Protein AF-A0A655FKL2-F1 (afdb_monomer_lite)

Organism: Mycobacterium tuberculosis (NCBI:txid1773)

pLDDT: mean 89.75, std 14.62, range [29.81, 98.75]

InterPro domains:
  IPR013228 PE-PPE, C-terminal [PF08237] (31-253)
  IPR029058 Alpha/Beta hydrolase fold [G3DSA:3.40.50.1820] (3-213)

Structure (mmCIF, N/CA/C/O backbone):
data_AF-A0A655FKL2-F1
#
_entry.id   AF-A0A655FKL2-F1
#
loop_
_atom_site.group_PDB
_atom_site.id
_atom_site.type_symbol
_atom_site.label_atom_id
_atom_site.label_alt_id
_atom_site.label_comp_id
_atom_site.label_asym_id
_atom_site.label_entity_id
_atom_site.label_seq_id
_atom_site.pdbx_PDB_ins_code
_atom_site.Cartn_x
_atom_site.Cartn_y
_atom_site.Cartn_z
_atom_site.occupancy
_atom_site.B_iso_or_equiv
_atom_site.auth_seq_id
_atom_site.auth_comp_id
_atom_site.auth_asym_id
_atom_site.auth_atom_id
_atom_site.pdbx_PDB_model_num
ATOM 1 N N . MET A 1 1 ? -2.786 9.658 7.400 1.00 63.97 1 MET A N 1
ATOM 2 C CA . MET A 1 1 ? -1.543 9.215 8.095 1.00 63.97 1 MET A CA 1
ATOM 3 C C . MET A 1 1 ? -0.485 8.788 7.079 1.00 63.97 1 MET A C 1
ATOM 5 O O . MET A 1 1 ? -0.880 8.172 6.099 1.00 63.97 1 MET A O 1
ATOM 9 N N . HIS A 1 2 ? 0.809 9.080 7.279 1.00 50.44 2 HIS A N 1
ATOM 10 C CA . HIS A 1 2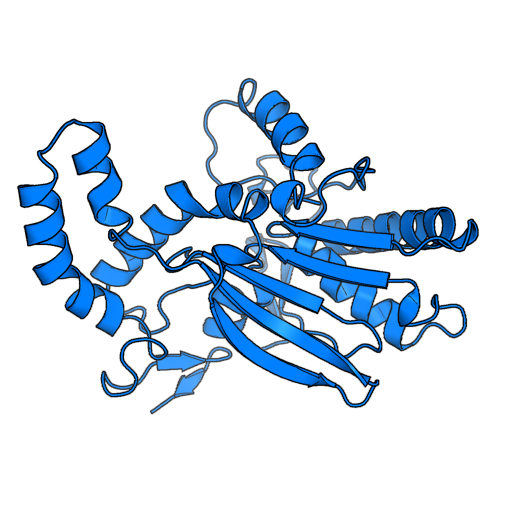 ? 1.916 8.679 6.381 1.00 50.44 2 HIS A CA 1
ATOM 11 C C . HIS A 1 2 ? 3.238 8.461 7.148 1.00 50.44 2 HIS A C 1
ATOM 13 O O . HIS A 1 2 ? 3.428 9.077 8.194 1.00 50.44 2 HIS A O 1
ATOM 19 N N . ALA A 1 3 ? 4.144 7.615 6.629 1.00 45.84 3 ALA A N 1
ATOM 20 C CA . ALA A 1 3 ? 5.479 7.344 7.189 1.00 45.84 3 ALA A CA 1
ATOM 21 C C . ALA A 1 3 ? 6.630 7.927 6.375 1.00 45.84 3 ALA A C 1
ATOM 23 O O . ALA A 1 3 ? 6.541 8.069 5.163 1.00 45.84 3 ALA A O 1
ATOM 24 N N . ALA A 1 4 ? 7.752 8.183 7.053 1.00 44.38 4 ALA A N 1
ATOM 25 C CA . ALA A 1 4 ? 8.940 8.728 6.418 1.00 44.38 4 ALA A CA 1
ATOM 26 C C . ALA A 1 4 ? 9.563 7.777 5.373 1.00 44.38 4 ALA A C 1
ATOM 28 O O . ALA A 1 4 ? 9.912 6.638 5.686 1.00 44.38 4 ALA A O 1
ATOM 29 N N . THR A 1 5 ? 9.751 8.255 4.138 1.00 43.62 5 THR A N 1
ATOM 30 C CA . THR A 1 5 ? 10.378 7.505 3.035 1.00 43.62 5 THR A CA 1
ATOM 31 C C . THR A 1 5 ? 11.870 7.237 3.282 1.00 43.62 5 THR A C 1
ATOM 33 O O . THR A 1 5 ? 12.612 8.123 3.705 1.00 43.62 5 THR A O 1
ATOM 36 N N . LEU A 1 6 ? 12.323 6.028 2.935 1.00 36.53 6 LEU A N 1
ATOM 37 C CA . LEU A 1 6 ? 13.654 5.437 3.171 1.00 36.53 6 LEU A CA 1
ATOM 38 C C . LEU A 1 6 ? 14.832 6.001 2.328 1.00 36.53 6 LEU A C 1
ATOM 40 O O . LEU A 1 6 ? 15.791 5.278 2.064 1.00 36.53 6 LEU A O 1
ATOM 44 N N . LEU A 1 7 ? 14.829 7.278 1.923 1.00 35.59 7 LEU A N 1
ATOM 45 C CA . LEU A 1 7 ? 16.013 7.906 1.304 1.00 35.59 7 LEU A CA 1
ATOM 46 C C . LEU A 1 7 ? 16.610 8.999 2.207 1.00 35.59 7 LEU A C 1
ATOM 48 O O . LEU A 1 7 ? 16.027 10.078 2.336 1.00 35.59 7 LEU A O 1
ATOM 52 N N . PRO A 1 8 ? 17.796 8.780 2.809 1.00 35.47 8 PRO A N 1
ATOM 53 C CA . PRO A 1 8 ? 18.388 9.733 3.729 1.00 35.47 8 PRO A CA 1
ATOM 54 C C . PRO A 1 8 ? 19.255 10.737 2.969 1.00 35.47 8 PRO A C 1
ATOM 56 O O . PRO A 1 8 ? 20.468 10.669 3.060 1.00 35.47 8 PRO A O 1
ATOM 59 N N . PHE A 1 9 ? 18.678 11.691 2.237 1.00 31.56 9 PHE A N 1
ATOM 60 C CA . PHE A 1 9 ? 19.405 12.912 1.862 1.00 31.56 9 PHE A CA 1
ATOM 61 C C . PHE A 1 9 ? 18.432 14.100 1.737 1.00 31.56 9 PHE A C 1
ATOM 63 O O . PHE A 1 9 ? 17.543 14.094 0.896 1.00 31.56 9 PHE A O 1
ATOM 70 N N . ILE A 1 10 ? 18.687 15.153 2.535 1.00 32.03 10 ILE A N 1
ATOM 71 C CA . ILE A 1 10 ? 18.077 16.510 2.534 1.00 32.03 10 ILE A CA 1
ATOM 72 C C . ILE A 1 10 ? 16.906 16.728 3.532 1.00 32.03 10 ILE A C 1
ATOM 74 O O . ILE A 1 10 ? 15.743 16.886 3.178 1.00 32.03 10 ILE A O 1
ATOM 78 N N . GLY A 1 11 ? 17.231 16.866 4.824 1.00 31.03 11 GLY A N 1
ATOM 79 C CA . GLY A 1 11 ? 16.273 16.980 5.943 1.00 31.03 11 GLY A CA 1
ATOM 80 C C . GLY A 1 11 ? 15.477 18.289 6.124 1.00 31.03 11 GLY A C 1
ATOM 81 O O . GLY A 1 11 ? 14.729 18.382 7.090 1.00 31.03 11 GLY A O 1
ATOM 82 N N . ARG A 1 12 ? 15.594 19.309 5.256 1.00 30.94 12 ARG A N 1
ATOM 83 C CA . ARG A 1 12 ? 14.786 20.555 5.369 1.00 30.94 12 ARG A CA 1
ATOM 84 C C . ARG A 1 12 ? 13.732 20.740 4.273 1.00 30.94 12 ARG A C 1
ATOM 86 O O . ARG A 1 12 ? 12.705 21.346 4.546 1.00 30.94 12 ARG A O 1
ATOM 93 N N . LEU A 1 13 ? 13.942 20.178 3.080 1.00 29.81 13 LEU A N 1
ATOM 94 C CA . LEU A 1 13 ? 12.928 20.147 2.013 1.00 29.81 13 LEU A CA 1
ATOM 95 C C . LEU A 1 13 ? 11.835 19.100 2.300 1.00 29.81 13 LEU A C 1
ATOM 97 O O . LEU A 1 13 ? 10.688 19.264 1.898 1.00 29.81 13 LEU A O 1
ATOM 101 N N . LEU A 1 14 ? 12.192 18.044 3.036 1.00 41.38 14 LEU A N 1
ATOM 102 C CA . LEU A 1 14 ? 11.303 16.930 3.350 1.00 41.38 14 LEU A CA 1
ATOM 103 C C . LEU A 1 14 ? 10.163 17.323 4.303 1.00 41.38 14 LEU A C 1
ATOM 105 O O . LEU A 1 14 ? 9.041 16.905 4.074 1.00 41.38 14 LEU A O 1
ATOM 109 N N . ALA A 1 15 ? 10.393 18.161 5.321 1.00 39.66 15 ALA A N 1
ATOM 110 C CA . ALA A 1 15 ? 9.355 18.519 6.303 1.00 39.66 15 ALA A CA 1
ATOM 111 C C . ALA A 1 15 ? 8.172 19.306 5.702 1.00 39.66 15 ALA A C 1
ATOM 113 O O . ALA A 1 15 ? 7.024 19.048 6.056 1.00 39.66 15 ALA A O 1
ATOM 114 N N . ALA A 1 16 ? 8.437 20.227 4.766 1.00 38.69 16 ALA A N 1
ATOM 115 C CA . ALA A 1 16 ? 7.384 20.939 4.036 1.00 38.69 16 ALA A CA 1
ATOM 116 C C . ALA A 1 16 ? 6.613 19.985 3.109 1.00 38.69 16 ALA A C 1
ATOM 118 O O . ALA A 1 16 ? 5.386 19.961 3.140 1.00 38.69 16 ALA A O 1
ATOM 119 N N . ARG A 1 17 ? 7.335 19.106 2.395 1.00 55.28 17 ARG A N 1
ATOM 120 C CA . ARG A 1 17 ? 6.740 18.046 1.568 1.00 55.28 17 ARG A CA 1
ATOM 121 C C . ARG A 1 17 ? 5.906 17.060 2.401 1.00 55.28 17 ARG A C 1
ATOM 123 O O . ARG A 1 17 ? 4.877 16.607 1.926 1.00 55.28 17 ARG A O 1
ATOM 130 N N . TYR A 1 18 ? 6.296 16.772 3.648 1.00 59.09 18 TYR A N 1
ATOM 131 C CA . TYR A 1 18 ? 5.533 15.933 4.583 1.00 59.09 18 TYR A CA 1
ATOM 132 C C . TYR A 1 18 ? 4.231 16.593 5.036 1.00 59.09 18 TYR A C 1
ATOM 134 O O . TYR A 1 18 ? 3.200 15.929 5.074 1.00 59.09 18 TYR A O 1
ATOM 142 N N . ALA A 1 19 ? 4.260 17.882 5.384 1.00 60.81 19 ALA A N 1
ATOM 143 C CA . ALA A 1 19 ? 3.053 18.605 5.778 1.00 60.81 19 ALA A CA 1
ATOM 144 C C . ALA A 1 19 ? 2.064 18.727 4.607 1.00 60.81 19 ALA A C 1
ATOM 146 O O . ALA A 1 19 ? 0.874 18.481 4.790 1.00 60.81 19 ALA A O 1
ATOM 147 N N . GLU A 1 20 ? 2.567 19.038 3.408 1.00 66.31 20 GLU A N 1
ATOM 148 C CA . GLU A 1 20 ? 1.774 19.102 2.174 1.00 66.31 20 GLU A CA 1
ATOM 149 C C . GLU A 1 20 ? 1.215 17.734 1.765 1.00 66.31 20 GLU A C 1
ATOM 151 O O . GLU A 1 20 ? 0.072 17.641 1.331 1.00 66.31 20 GLU A O 1
ATOM 156 N N . LEU A 1 21 ? 1.990 16.659 1.925 1.00 74.12 21 LEU A N 1
ATOM 157 C CA . LEU A 1 21 ? 1.525 15.305 1.634 1.00 74.12 21 LEU A CA 1
ATOM 158 C C . LEU A 1 21 ? 0.455 14.861 2.634 1.00 74.12 21 LEU A C 1
ATOM 160 O O . LEU A 1 21 ? -0.590 14.372 2.223 1.00 74.12 21 LEU A O 1
ATOM 164 N N . ASN A 1 22 ? 0.666 15.082 3.935 1.00 75.44 22 ASN A N 1
ATOM 165 C CA . ASN A 1 22 ? -0.265 14.656 4.984 1.00 75.44 22 ASN A CA 1
ATOM 166 C C . ASN A 1 22 ? -1.659 15.269 4.846 1.00 75.44 22 ASN A C 1
ATOM 168 O O . ASN A 1 22 ? -2.647 14.571 5.065 1.00 75.44 22 ASN A O 1
ATOM 172 N N . THR A 1 23 ? -1.745 16.550 4.482 1.00 75.75 23 THR A N 1
ATOM 173 C CA . THR A 1 23 ? -3.032 17.221 4.247 1.00 75.75 23 THR A CA 1
ATOM 174 C C . THR A 1 23 ? -3.644 16.853 2.900 1.00 75.75 23 THR A C 1
ATOM 176 O O . THR A 1 23 ? -4.838 17.054 2.702 1.00 75.75 23 THR A O 1
ATOM 179 N N . ALA A 1 24 ? -2.861 16.299 1.975 1.00 75.50 24 ALA A N 1
ATOM 180 C CA . ALA A 1 24 ? -3.334 15.977 0.641 1.00 75.50 24 ALA A CA 1
ATOM 181 C C . ALA A 1 24 ? -3.756 14.513 0.433 1.00 75.50 24 ALA A C 1
ATOM 183 O O . ALA A 1 24 ? -4.375 14.205 -0.591 1.00 75.50 24 ALA A O 1
ATOM 184 N N . ILE A 1 25 ? -3.469 13.620 1.385 1.00 80.62 25 ILE A N 1
ATOM 185 C CA . ILE A 1 25 ? -3.868 12.206 1.325 1.00 80.62 25 ILE A CA 1
ATOM 186 C C . ILE A 1 25 ? -5.382 12.081 1.140 1.00 80.62 25 ILE A C 1
ATOM 188 O O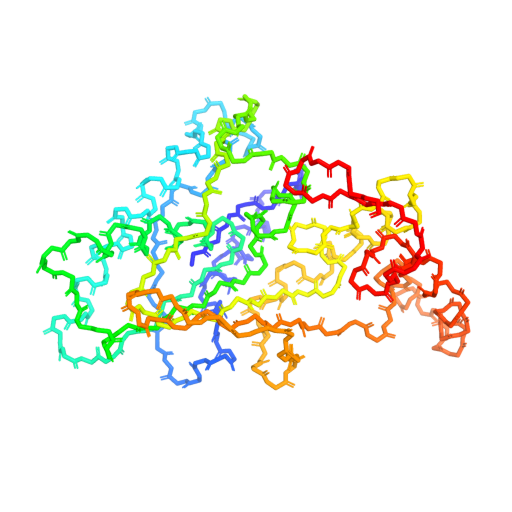 . ILE A 1 25 ? -6.164 12.537 1.969 1.00 80.62 25 ILE A O 1
ATOM 192 N N . GLY A 1 26 ? -5.790 11.434 0.046 1.00 71.12 26 GLY A N 1
ATOM 193 C CA . GLY A 1 26 ? -7.193 11.162 -0.259 1.00 71.12 26 GLY A CA 1
ATOM 194 C C . GLY A 1 26 ? -7.983 12.376 -0.755 1.00 71.12 26 GLY A C 1
ATOM 195 O O . GLY A 1 26 ? -9.177 12.247 -1.001 1.00 71.12 26 GLY A O 1
ATOM 196 N N . THR A 1 27 ? -7.358 13.539 -0.970 1.00 77.62 27 THR A N 1
ATOM 197 C CA . THR A 1 27 ? -8.064 14.762 -1.419 1.00 77.62 27 THR A CA 1
ATOM 198 C C . THR A 1 27 ? -8.863 14.574 -2.708 1.00 77.62 27 THR A C 1
ATOM 200 O O . THR A 1 27 ? -9.968 15.098 -2.830 1.00 77.62 27 THR A O 1
ATOM 203 N N . ASN A 1 28 ? -8.345 13.776 -3.642 1.00 81.31 28 ASN A N 1
ATOM 204 C CA . ASN A 1 28 ? -9.024 13.450 -4.898 1.00 81.31 28 ASN A CA 1
ATOM 205 C C . ASN A 1 28 ? -10.061 12.318 -4.767 1.00 81.31 28 ASN A C 1
ATOM 207 O O . ASN A 1 28 ? -10.871 12.130 -5.673 1.00 81.31 28 ASN A O 1
ATOM 211 N N . TRP A 1 29 ? -10.069 11.585 -3.650 1.00 74.69 29 TRP A N 1
ATOM 212 C CA . TRP A 1 29 ? -11.136 10.639 -3.303 1.00 74.69 29 TRP A CA 1
ATOM 213 C C . TRP A 1 29 ? -12.289 11.329 -2.569 1.00 74.69 29 TRP A C 1
ATOM 215 O O . TRP A 1 29 ? -13.441 10.940 -2.750 1.00 74.69 29 TRP A O 1
ATOM 225 N N . PHE A 1 30 ? -11.991 12.371 -1.786 1.00 81.69 30 PHE A N 1
ATOM 226 C CA . PHE A 1 30 ? -12.947 13.032 -0.890 1.00 81.69 30 PHE A CA 1
ATOM 227 C C . PHE A 1 30 ? -13.000 14.547 -1.127 1.00 81.69 30 PHE A C 1
ATOM 229 O O . PHE A 1 30 ? -12.655 15.334 -0.233 1.00 81.69 30 PHE A O 1
ATOM 236 N N . PRO A 1 31 ? -13.422 14.986 -2.329 1.00 78.12 31 PRO A N 1
ATOM 237 C CA . PRO A 1 31 ? -13.469 16.403 -2.653 1.00 78.12 31 PRO A CA 1
ATOM 238 C C . PRO A 1 31 ? -14.427 17.143 -1.711 1.00 78.12 31 PRO A C 1
ATOM 240 O O . PRO A 1 31 ? -15.539 16.689 -1.448 1.00 78.12 31 PRO A O 1
ATOM 243 N N . GLY A 1 32 ? -14.001 18.308 -1.220 1.00 77.25 32 GLY A N 1
ATOM 244 C CA . GLY A 1 32 ? -14.817 19.156 -0.343 1.00 77.25 32 GLY A CA 1
ATOM 245 C C . GLY A 1 32 ? -14.789 18.778 1.142 1.00 77.25 32 GLY A C 1
ATOM 246 O O . GLY A 1 32 ? -15.533 19.374 1.919 1.00 77.25 32 GLY A O 1
ATOM 247 N N . THR A 1 33 ? -13.936 17.835 1.551 1.00 80.12 33 THR A N 1
ATOM 248 C CA . THR A 1 33 ? -13.671 17.550 2.970 1.00 80.12 33 THR A CA 1
ATOM 249 C C . THR A 1 33 ? -12.527 18.414 3.514 1.00 80.12 33 THR A C 1
ATOM 251 O O . THR A 1 33 ? -11.679 18.893 2.759 1.00 80.12 33 THR A O 1
ATOM 254 N N . THR A 1 34 ? -12.515 18.646 4.832 1.00 80.75 34 THR A N 1
ATOM 255 C CA . THR A 1 34 ? -11.380 19.272 5.532 1.00 80.75 34 THR A CA 1
ATOM 256 C C . THR A 1 34 ? -10.600 18.166 6.244 1.00 80.75 34 THR A C 1
ATOM 258 O O . THR A 1 34 ? -11.184 17.500 7.097 1.00 80.75 34 THR A O 1
ATOM 261 N N . PRO A 1 35 ? -9.325 17.925 5.895 1.00 83.94 35 PRO A N 1
ATOM 262 C CA . PRO A 1 35 ? -8.556 16.833 6.473 1.00 83.94 35 PRO A CA 1
ATOM 263 C C . PRO A 1 35 ? -8.114 17.163 7.902 1.00 83.94 35 PRO A C 1
ATOM 265 O O . PRO A 1 35 ? -7.488 18.196 8.146 1.00 83.94 35 PRO A O 1
ATOM 268 N N . GLU A 1 36 ? -8.370 16.239 8.825 1.00 88.25 36 GLU A N 1
ATOM 269 C CA . GLU A 1 36 ? -7.793 16.242 10.169 1.00 88.25 36 GLU A CA 1
ATOM 270 C C . GLU A 1 36 ? -6.635 15.239 10.216 1.00 88.25 36 GLU A C 1
ATOM 272 O O . GLU A 1 36 ? -6.787 14.046 9.941 1.00 88.25 36 GLU A O 1
ATOM 277 N N . VAL A 1 37 ? -5.428 15.739 10.487 1.00 89.50 37 VAL A N 1
ATOM 278 C CA . VAL A 1 37 ? -4.212 14.920 10.440 1.00 89.50 37 VAL A CA 1
ATOM 279 C C . VAL A 1 37 ? -3.991 14.244 11.788 1.00 89.50 37 VAL A C 1
ATOM 281 O O . VAL A 1 37 ? -3.653 14.901 12.769 1.00 89.50 37 VAL A O 1
ATOM 284 N N . VAL A 1 38 ? -4.072 12.913 11.806 1.00 91.12 38 VAL A N 1
ATOM 285 C CA . VAL A 1 38 ? -3.659 12.105 12.962 1.00 91.12 38 VAL A CA 1
ATOM 286 C C . VAL A 1 38 ? -2.140 12.191 13.128 1.00 91.12 38 VAL A C 1
ATOM 288 O O . VAL A 1 38 ? -1.377 11.703 12.288 1.00 91.12 38 VAL A O 1
ATOM 291 N N . SER A 1 39 ? -1.705 12.815 14.221 1.00 91.56 39 SER A N 1
ATOM 292 C CA . SER A 1 39 ? -0.292 12.968 14.566 1.00 91.56 39 SER A CA 1
ATOM 293 C C . SER A 1 39 ? 0.202 11.780 15.391 1.00 91.56 39 SER A C 1
ATOM 295 O O . SER A 1 39 ? -0.347 11.475 16.448 1.00 91.56 39 SER A O 1
ATOM 297 N N . TYR A 1 40 ? 1.252 11.112 14.919 1.00 93.50 40 TYR A N 1
ATOM 298 C CA . TYR A 1 40 ? 1.907 9.990 15.593 1.00 93.50 40 TYR A CA 1
ATOM 299 C C . TYR A 1 40 ? 3.377 9.897 15.134 1.00 93.50 40 TYR A C 1
ATOM 301 O O . TYR A 1 40 ? 3.747 10.586 14.181 1.00 93.50 40 TYR A O 1
ATOM 309 N N . PRO A 1 41 ? 4.244 9.085 15.777 1.00 92.81 41 PRO A N 1
ATOM 310 C CA . PRO A 1 41 ? 5.681 9.112 15.493 1.00 92.81 41 PRO A CA 1
ATOM 311 C C . PRO A 1 41 ? 6.058 8.807 14.036 1.00 92.81 41 PRO A C 1
ATOM 313 O O . PRO A 1 41 ? 6.996 9.408 13.522 1.00 92.81 41 PRO A O 1
ATOM 316 N N . ALA A 1 42 ? 5.336 7.894 13.379 1.00 90.81 42 ALA A N 1
ATOM 317 C CA . ALA A 1 42 ? 5.570 7.467 11.999 1.00 90.81 42 ALA A CA 1
ATOM 318 C C . ALA A 1 42 ? 7.028 7.043 11.692 1.00 90.81 42 ALA A C 1
ATOM 320 O O . ALA A 1 42 ? 7.614 7.425 10.673 1.00 90.81 42 ALA A O 1
ATOM 321 N N . THR A 1 43 ? 7.619 6.244 12.587 1.00 89.19 43 THR A N 1
ATOM 322 C CA . THR A 1 43 ? 9.025 5.810 12.558 1.00 89.19 43 THR A CA 1
ATOM 323 C C . THR A 1 43 ? 9.172 4.293 12.455 1.00 89.19 43 THR A C 1
ATOM 325 O O . THR A 1 43 ? 8.316 3.537 12.898 1.00 89.19 43 THR A O 1
ATOM 328 N N . ILE A 1 44 ? 10.303 3.849 11.907 1.00 87.00 44 ILE A N 1
ATOM 329 C CA . ILE A 1 44 ? 10.735 2.444 11.809 1.00 87.00 44 ILE A CA 1
ATOM 330 C C . ILE A 1 44 ? 12.025 2.223 12.617 1.00 87.00 44 ILE A C 1
ATOM 332 O O . ILE A 1 44 ? 12.994 1.621 12.150 1.00 87.00 44 ILE A O 1
ATOM 336 N N . GLY A 1 45 ? 12.071 2.785 13.828 1.00 85.38 45 GLY A N 1
ATOM 337 C CA . GLY A 1 45 ? 13.239 2.748 14.704 1.00 85.38 45 GLY A CA 1
ATOM 338 C C . GLY A 1 45 ? 14.453 3.458 14.104 1.00 85.38 45 GLY A C 1
ATOM 339 O O . GLY A 1 45 ? 14.345 4.524 13.491 1.00 85.38 45 GLY A O 1
ATOM 340 N N . VAL A 1 46 ? 15.628 2.843 14.252 1.00 80.06 46 VAL A N 1
ATOM 341 C CA . VAL A 1 46 ? 16.913 3.414 13.809 1.00 80.06 46 VAL A CA 1
ATOM 342 C C . VAL A 1 46 ? 16.977 3.684 12.304 1.00 80.06 46 VAL A C 1
ATOM 344 O O . VAL A 1 46 ? 17.710 4.577 11.876 1.00 80.06 46 VAL A O 1
ATOM 347 N N . LEU A 1 47 ? 16.187 2.965 11.498 1.00 82.50 47 LEU A N 1
ATOM 348 C CA . LEU A 1 47 ? 16.109 3.169 10.050 1.00 82.50 47 LEU A CA 1
ATOM 349 C C . LEU A 1 47 ? 15.511 4.537 9.680 1.00 82.50 47 LEU A C 1
ATOM 351 O O . LEU A 1 47 ? 15.779 5.043 8.594 1.00 82.50 47 LEU A O 1
ATOM 355 N N . SER A 1 48 ? 14.783 5.183 10.596 1.00 77.75 48 SER A N 1
ATOM 356 C CA . SER A 1 48 ? 14.310 6.566 10.443 1.00 77.75 48 SER A CA 1
ATOM 357 C C . SER A 1 48 ? 15.388 7.622 10.736 1.00 77.75 48 SER A C 1
ATOM 359 O O . SER A 1 48 ? 15.083 8.811 10.797 1.00 77.75 48 SER A O 1
ATOM 361 N N . GLY A 1 49 ? 16.650 7.221 10.933 1.00 75.38 49 GLY A N 1
ATOM 362 C CA . GLY A 1 49 ? 17.778 8.139 11.119 1.00 75.38 49 GLY A CA 1
ATOM 363 C C . GLY A 1 49 ? 17.893 8.735 12.525 1.00 75.38 49 GLY A C 1
ATOM 364 O O . GLY A 1 49 ? 18.633 9.697 12.720 1.00 75.38 49 GLY A O 1
ATOM 365 N N . SER A 1 50 ? 17.182 8.178 13.511 1.00 79.00 50 SER A N 1
ATOM 366 C CA . SER A 1 50 ? 17.222 8.617 14.909 1.00 79.00 50 SER A CA 1
ATOM 367 C C . SER A 1 50 ? 17.349 7.425 15.856 1.00 79.00 50 SER A C 1
ATOM 369 O O . SER A 1 50 ? 16.543 6.501 15.813 1.00 79.00 50 SER A O 1
ATOM 371 N N . LEU A 1 51 ? 18.342 7.465 16.752 1.00 78.12 51 LEU A N 1
ATOM 372 C CA . LEU A 1 51 ? 18.559 6.428 17.773 1.00 78.12 51 LEU A CA 1
ATOM 373 C C . LEU A 1 51 ? 17.501 6.440 18.889 1.00 78.12 51 LEU A C 1
ATOM 375 O O . LEU A 1 51 ? 17.398 5.471 19.631 1.00 78.12 51 LEU A O 1
ATOM 379 N N . GLY A 1 52 ? 16.738 7.531 19.021 1.00 82.56 52 GLY A N 1
ATOM 380 C CA . GLY A 1 52 ? 15.625 7.648 19.969 1.00 82.56 52 GLY A CA 1
ATOM 381 C C . GLY A 1 52 ? 14.251 7.422 19.335 1.00 82.56 52 GLY A C 1
ATOM 382 O O . GLY A 1 52 ? 13.243 7.598 20.015 1.00 82.56 52 GLY A O 1
ATOM 383 N N . ALA A 1 53 ? 14.189 7.099 18.039 1.00 87.31 53 ALA A N 1
ATOM 384 C CA . ALA A 1 53 ? 12.931 6.788 17.375 1.00 87.31 53 ALA A CA 1
ATOM 385 C C . ALA A 1 53 ? 12.380 5.449 17.870 1.00 87.31 53 ALA A C 1
ATOM 387 O O . ALA A 1 53 ? 13.114 4.465 17.975 1.00 87.31 53 ALA A O 1
ATOM 388 N N . VAL A 1 54 ? 11.074 5.419 18.129 1.00 92.56 54 VAL A N 1
ATOM 389 C CA . VAL A 1 54 ? 10.364 4.177 18.438 1.00 92.56 54 VAL A CA 1
ATOM 390 C C . VAL A 1 54 ? 10.364 3.258 17.218 1.00 92.56 54 VAL A C 1
ATOM 392 O O . VAL A 1 54 ? 10.406 3.727 16.072 1.00 92.56 54 VAL A O 1
ATOM 395 N N . ASP A 1 55 ? 10.342 1.951 17.456 1.00 93.00 55 ASP A N 1
ATOM 396 C CA . ASP A 1 55 ? 10.259 0.972 16.376 1.00 93.00 55 ASP A CA 1
ATOM 397 C C . ASP A 1 55 ? 8.909 1.014 15.642 1.00 93.00 55 ASP A C 1
ATOM 399 O O . ASP A 1 55 ? 7.987 1.737 16.036 1.00 93.00 55 ASP A O 1
ATOM 403 N N . ALA A 1 56 ? 8.805 0.269 14.539 1.00 92.69 56 ALA A N 1
ATOM 404 C CA . ALA A 1 56 ? 7.608 0.269 13.708 1.00 92.69 56 ALA A CA 1
ATOM 405 C C . ALA A 1 56 ? 6.365 -0.199 14.477 1.00 92.69 56 ALA A C 1
ATOM 407 O O . ALA A 1 56 ? 5.318 0.439 14.382 1.00 92.69 56 ALA A O 1
ATOM 408 N N . ASN A 1 57 ? 6.469 -1.276 15.260 1.00 95.44 57 ASN A N 1
ATOM 409 C CA . ASN A 1 57 ? 5.344 -1.804 16.030 1.00 95.44 57 ASN A CA 1
ATOM 410 C C . ASN A 1 57 ? 4.831 -0.778 17.050 1.00 95.44 57 ASN A C 1
ATOM 412 O O . ASN A 1 57 ? 3.628 -0.526 17.119 1.00 95.44 57 ASN A O 1
ATOM 416 N N . GLN A 1 58 ? 5.729 -0.144 17.807 1.00 96.38 58 GLN A N 1
ATOM 417 C CA . GLN A 1 58 ? 5.365 0.892 18.768 1.00 96.38 58 GLN A CA 1
ATOM 418 C C . GLN A 1 58 ? 4.810 2.138 18.067 1.00 96.38 58 GLN A C 1
ATOM 420 O O . GLN A 1 58 ? 3.834 2.722 18.539 1.00 96.38 58 GLN A O 1
ATOM 425 N N . SER A 1 59 ? 5.390 2.535 16.931 1.00 95.75 59 SER A N 1
ATOM 426 C CA . SER A 1 59 ? 4.891 3.655 16.134 1.00 95.75 59 SER A CA 1
ATOM 427 C C . SER A 1 59 ? 3.460 3.413 15.652 1.00 95.75 59 SER A C 1
ATOM 429 O O . SER A 1 59 ? 2.595 4.265 15.849 1.00 95.75 59 SER A O 1
ATOM 431 N N . ILE A 1 60 ? 3.191 2.230 15.091 1.00 96.44 60 ILE A N 1
ATOM 432 C CA . ILE A 1 60 ? 1.868 1.830 14.605 1.00 96.44 60 ILE A CA 1
ATOM 433 C C . ILE A 1 60 ? 0.862 1.759 15.761 1.00 96.44 60 ILE A C 1
ATOM 435 O O . ILE A 1 60 ? -0.255 2.246 15.616 1.00 96.44 60 ILE A O 1
ATOM 439 N N . ALA A 1 61 ? 1.255 1.219 16.920 1.00 97.50 61 ALA A N 1
ATOM 440 C CA . ALA A 1 61 ? 0.391 1.152 18.098 1.00 97.50 61 ALA A CA 1
ATOM 441 C C . ALA A 1 61 ? -0.000 2.546 18.621 1.00 97.50 61 ALA A C 1
ATOM 443 O O . ALA A 1 61 ? -1.167 2.784 18.926 1.00 97.50 61 ALA A O 1
ATOM 444 N N . ILE A 1 62 ? 0.949 3.489 18.677 1.00 97.75 62 ILE A N 1
ATOM 445 C CA . ILE A 1 62 ? 0.650 4.885 19.031 1.00 97.75 62 ILE A CA 1
ATOM 446 C C . ILE A 1 62 ? -0.274 5.507 17.977 1.00 97.75 62 ILE A C 1
ATOM 448 O O . ILE A 1 62 ? -1.250 6.162 18.331 1.00 97.75 62 ILE A O 1
ATOM 452 N N . GLY A 1 63 ? 0.002 5.279 16.690 1.00 97.75 63 GLY A N 1
ATOM 453 C CA . GLY A 1 63 ? -0.848 5.750 15.597 1.00 97.75 63 GLY A CA 1
ATOM 454 C C . GLY A 1 63 ? -2.285 5.252 15.710 1.00 97.75 63 GLY A C 1
ATOM 455 O O . GLY A 1 63 ? -3.206 6.038 15.517 1.00 97.75 63 GLY A O 1
ATOM 456 N N . GLN A 1 64 ? -2.481 3.981 16.069 1.00 98.06 64 GLN A N 1
ATOM 457 C CA . GLN A 1 64 ? -3.810 3.385 16.210 1.00 98.06 64 GLN A CA 1
ATOM 458 C C . GLN A 1 64 ? -4.581 4.048 17.349 1.00 98.06 64 GLN A C 1
ATOM 460 O O . GLN A 1 64 ? -5.710 4.472 17.144 1.00 98.06 64 GLN A O 1
ATOM 465 N N . GLN A 1 65 ? -3.955 4.226 18.515 1.00 98.31 65 GLN A N 1
ATOM 466 C CA . GLN A 1 65 ? -4.591 4.903 19.650 1.00 98.31 65 GLN A CA 1
ATOM 467 C C . GLN A 1 65 ? -4.983 6.347 19.319 1.00 98.31 65 GLN A C 1
ATOM 469 O O . GLN A 1 65 ? -6.066 6.799 19.688 1.00 98.31 65 GLN A O 1
ATOM 474 N N . MET A 1 66 ? -4.111 7.075 18.615 1.00 97.81 66 MET A N 1
ATOM 475 C CA . MET A 1 66 ? -4.408 8.442 18.186 1.00 97.81 66 MET A CA 1
ATOM 476 C C . MET A 1 66 ? -5.547 8.464 17.165 1.00 97.81 66 MET A C 1
ATOM 478 O O . MET A 1 66 ? -6.474 9.251 17.322 1.00 97.81 66 MET A O 1
ATOM 482 N N . LEU A 1 67 ? -5.523 7.572 16.170 1.00 97.25 67 LEU A N 1
ATOM 483 C CA . LEU A 1 67 ? -6.598 7.450 15.186 1.00 97.25 67 LEU A CA 1
ATOM 484 C C . LEU A 1 67 ? -7.939 7.123 15.856 1.00 97.25 67 LEU A C 1
ATOM 486 O O . LEU A 1 67 ? -8.941 7.750 15.528 1.00 97.25 67 LEU A O 1
ATOM 490 N N . HIS A 1 68 ? -7.956 6.185 16.802 1.00 97.19 68 HIS A N 1
ATOM 491 C CA . HIS A 1 68 ? -9.161 5.792 17.526 1.00 97.19 68 HIS A CA 1
ATOM 492 C C . HIS A 1 68 ? -9.829 6.984 18.223 1.00 97.19 68 HIS A C 1
ATOM 494 O O . HIS A 1 68 ? -11.030 7.214 18.078 1.00 97.19 68 HIS A O 1
ATOM 500 N N . ASN A 1 69 ? -9.038 7.794 18.933 1.00 95.25 69 ASN A N 1
ATOM 501 C CA . ASN A 1 69 ? -9.543 8.981 19.622 1.00 95.25 69 ASN A CA 1
ATOM 502 C C . ASN A 1 69 ? -10.159 9.995 18.645 1.00 95.25 69 ASN A C 1
ATOM 504 O O . ASN A 1 69 ? -11.234 10.527 18.924 1.00 95.25 69 ASN A O 1
ATOM 508 N N . GLU A 1 70 ? -9.514 10.229 17.498 1.00 94.12 70 GLU A N 1
ATOM 509 C CA . GLU A 1 70 ? -10.035 11.131 16.462 1.00 94.12 70 GLU A CA 1
ATOM 510 C C . GLU A 1 70 ? -11.312 10.572 15.813 1.00 94.12 70 GLU A C 1
ATOM 512 O O . GLU A 1 70 ? -12.269 11.310 15.592 1.00 94.12 70 GLU A O 1
ATOM 517 N N . ILE A 1 71 ? -11.389 9.255 15.581 1.00 94.81 71 ILE A N 1
ATOM 518 C CA . ILE A 1 71 ? -12.605 8.590 15.085 1.00 94.81 71 ILE A CA 1
ATOM 519 C C . ILE A 1 71 ? -13.773 8.813 16.048 1.00 94.81 71 ILE A C 1
ATOM 521 O O . ILE A 1 71 ? -14.857 9.219 15.617 1.00 94.81 71 ILE A O 1
ATOM 525 N N . LEU A 1 72 ? -13.578 8.572 17.346 1.00 93.50 72 LEU A N 1
ATOM 526 C CA . LEU A 1 72 ? -14.636 8.766 18.338 1.00 93.50 72 LEU A CA 1
ATOM 527 C C . LEU A 1 72 ? -15.059 10.238 18.435 1.00 93.50 72 LEU A C 1
ATOM 529 O O . LEU A 1 72 ? -16.252 10.531 18.516 1.00 93.50 72 LEU A O 1
ATOM 533 N N . ALA A 1 73 ? -14.103 11.170 18.378 1.00 91.94 73 ALA A N 1
ATOM 534 C CA . ALA A 1 73 ? -14.389 12.601 18.404 1.00 91.94 73 ALA A CA 1
ATOM 535 C C . ALA A 1 73 ? -15.182 13.054 17.165 1.00 91.94 73 ALA A C 1
ATOM 537 O O . ALA A 1 73 ? -16.205 13.731 17.297 1.00 91.94 73 ALA A O 1
ATOM 538 N N . ALA A 1 74 ? -14.759 12.642 15.969 1.00 89.75 74 ALA A N 1
ATOM 539 C CA . ALA A 1 74 ? -15.388 13.033 14.712 1.00 89.75 74 ALA A CA 1
ATOM 540 C C . ALA A 1 74 ? -16.792 12.420 14.547 1.00 89.75 74 ALA A C 1
ATOM 542 O O . ALA A 1 74 ? -17.743 13.106 14.150 1.00 89.75 74 ALA A O 1
ATOM 543 N N . THR A 1 75 ? -16.959 11.148 14.924 1.00 91.06 75 THR A N 1
ATOM 544 C CA . THR A 1 75 ? -18.250 10.443 14.821 1.00 91.06 75 THR A CA 1
ATOM 545 C C . THR A 1 75 ? -19.270 10.867 15.879 1.00 91.06 75 THR A C 1
ATOM 547 O O . THR A 1 75 ? -20.469 10.690 15.659 1.00 91.06 75 THR A O 1
ATOM 550 N N . ALA A 1 76 ? -18.851 11.517 16.973 1.00 88.38 76 ALA A N 1
ATOM 551 C CA . ALA A 1 76 ? -19.764 12.053 17.988 1.00 88.38 76 ALA A CA 1
ATOM 552 C C . ALA A 1 76 ? -20.765 13.085 17.427 1.00 88.38 76 ALA A C 1
ATOM 554 O O . ALA A 1 76 ? -21.845 13.275 17.984 1.00 88.38 76 ALA A O 1
ATOM 555 N N . SER A 1 77 ? -20.429 13.732 16.305 1.00 80.38 77 SER A N 1
ATOM 556 C CA . SER A 1 77 ? -21.304 14.675 15.595 1.00 80.38 77 SER A CA 1
ATOM 557 C C . SER A 1 77 ? -22.401 14.004 14.749 1.00 80.38 77 SER A C 1
ATOM 559 O O . SER A 1 77 ? -23.288 14.688 14.232 1.00 80.38 77 SER A O 1
ATOM 561 N N . GLY A 1 78 ? -22.342 12.677 14.580 1.00 80.25 78 GLY A N 1
ATOM 562 C CA . GLY A 1 78 ? -23.247 11.895 13.735 1.00 80.25 78 GLY A CA 1
ATOM 563 C C . GLY A 1 78 ? -22.976 11.997 12.228 1.00 80.25 78 GLY A C 1
ATOM 564 O O . GLY A 1 78 ? -23.750 11.447 11.445 1.00 80.25 78 GLY A O 1
ATOM 565 N N . GLN A 1 79 ? -21.913 12.690 11.804 1.00 81.19 79 GLN A N 1
ATOM 566 C CA . GLN A 1 79 ? -21.505 12.741 10.397 1.00 81.19 79 GLN A CA 1
ATOM 567 C C . GLN A 1 79 ? -20.667 11.509 10.014 1.00 81.19 79 GLN A C 1
ATOM 569 O O . GLN A 1 79 ? -19.868 11.050 10.833 1.00 81.19 79 GLN A O 1
ATOM 574 N N . PRO A 1 80 ? -20.805 10.981 8.781 1.00 87.38 80 PRO A N 1
ATOM 575 C CA . PRO A 1 80 ? -19.905 9.953 8.274 1.00 87.38 80 PRO A CA 1
ATOM 576 C C . PRO A 1 80 ? -18.465 10.468 8.203 1.00 87.38 80 PRO A C 1
ATOM 578 O O . PRO A 1 80 ? -18.214 11.574 7.722 1.00 87.38 80 PRO A O 1
ATOM 581 N N . VAL A 1 81 ? -17.521 9.643 8.640 1.00 91.69 81 VAL A N 1
ATOM 582 C CA . VAL A 1 81 ? -16.088 9.932 8.639 1.00 91.69 81 VAL A CA 1
ATOM 583 C C . VAL A 1 81 ? -15.399 8.984 7.671 1.00 91.69 81 VAL A C 1
ATOM 585 O O . VAL A 1 81 ? -15.677 7.787 7.614 1.00 91.69 81 VAL A O 1
ATOM 588 N N . THR A 1 82 ? -14.478 9.530 6.890 1.00 92.44 82 THR A N 1
ATOM 589 C CA . THR A 1 82 ? -13.598 8.738 6.039 1.00 92.44 82 THR A CA 1
ATOM 590 C C . THR A 1 82 ? -12.183 8.817 6.577 1.00 92.44 82 THR A C 1
ATOM 592 O O . THR A 1 82 ? -11.668 9.907 6.817 1.00 92.44 82 THR A O 1
ATOM 595 N N . VAL A 1 83 ? -11.542 7.664 6.731 1.00 94.81 83 VAL A N 1
ATOM 596 C CA . VAL A 1 83 ? -10.175 7.549 7.234 1.00 94.81 83 VAL A CA 1
ATOM 597 C C . VAL A 1 83 ? -9.254 7.140 6.093 1.00 94.81 83 VAL A C 1
ATOM 599 O O . VAL A 1 83 ? -9.466 6.101 5.474 1.00 94.81 83 VAL A O 1
ATOM 602 N N . ALA A 1 84 ? -8.211 7.930 5.830 1.00 94.12 84 ALA A N 1
ATOM 603 C CA . ALA A 1 84 ? -7.241 7.648 4.774 1.00 94.12 84 ALA A CA 1
ATOM 604 C C . ALA A 1 84 ? -5.795 7.553 5.297 1.00 94.12 84 ALA A C 1
ATOM 606 O O . ALA A 1 84 ? -5.324 8.371 6.103 1.00 94.12 84 ALA A O 1
ATOM 607 N N . GLY A 1 85 ? -5.057 6.550 4.817 1.00 94.00 85 GLY A N 1
ATOM 608 C CA . GLY A 1 85 ? -3.699 6.248 5.266 1.00 94.00 85 GLY A CA 1
ATOM 609 C C . GLY A 1 85 ? -2.796 5.818 4.118 1.00 94.00 85 GLY A C 1
ATOM 610 O O . GLY A 1 85 ? -3.131 4.894 3.391 1.00 94.00 85 GLY A O 1
ATOM 611 N N . LEU A 1 86 ? -1.642 6.473 3.982 1.00 93.81 86 LEU A N 1
ATOM 612 C CA . LEU A 1 86 ? -0.594 6.153 3.013 1.00 93.81 86 LEU A CA 1
ATOM 613 C C . LEU A 1 86 ? 0.536 5.368 3.696 1.00 93.81 86 LEU A C 1
ATOM 615 O O . LEU A 1 86 ? 0.993 5.761 4.773 1.00 93.81 86 LEU A O 1
ATOM 619 N N . SER A 1 87 ? 1.060 4.326 3.048 1.00 94.19 87 SER A N 1
ATOM 620 C CA . SER A 1 87 ? 2.227 3.570 3.525 1.00 94.19 87 SER A CA 1
ATOM 621 C C . SER A 1 87 ? 1.990 3.015 4.943 1.00 94.19 87 SER A C 1
ATOM 623 O O . SER A 1 87 ? 0.979 2.362 5.171 1.00 94.19 87 SER A O 1
ATOM 625 N N . MET A 1 88 ? 2.829 3.308 5.944 1.00 93.44 88 MET A N 1
ATOM 626 C CA . MET A 1 88 ? 2.570 2.908 7.344 1.00 93.44 88 MET A CA 1
ATOM 627 C C . MET A 1 88 ? 1.202 3.360 7.878 1.00 93.44 88 MET A C 1
ATOM 629 O O . MET A 1 88 ? 0.642 2.708 8.753 1.00 93.44 88 MET A O 1
ATOM 633 N N . GLY A 1 89 ? 0.636 4.453 7.356 1.00 95.12 89 GLY A N 1
ATOM 634 C CA . GLY A 1 89 ? -0.709 4.886 7.721 1.00 95.12 89 GLY A CA 1
ATOM 635 C C . GLY A 1 89 ? -1.784 3.851 7.382 1.00 95.12 89 GLY A C 1
ATOM 636 O O . GLY A 1 89 ? -2.761 3.751 8.117 1.00 95.12 89 GLY A O 1
ATOM 637 N N . SER A 1 90 ? -1.597 3.047 6.329 1.00 95.75 90 SER A N 1
ATOM 638 C CA . SER A 1 90 ? -2.494 1.924 6.032 1.00 95.75 90 SER A CA 1
ATOM 639 C C . SER A 1 90 ? -2.379 0.820 7.086 1.00 95.75 90 SER A C 1
ATOM 641 O O . SER A 1 90 ? -3.365 0.206 7.465 1.00 95.75 90 SER A O 1
ATOM 643 N N . MET A 1 91 ? -1.178 0.605 7.622 1.00 95.81 91 MET A N 1
ATOM 644 C CA . MET A 1 91 ? -0.935 -0.381 8.675 1.00 95.81 91 MET A CA 1
ATOM 645 C C . MET A 1 91 ? -1.528 0.081 10.008 1.00 95.81 91 MET A C 1
ATOM 647 O O . MET A 1 91 ? -1.976 -0.736 10.803 1.00 95.81 91 MET A O 1
ATOM 651 N N . VAL A 1 92 ? -1.566 1.392 10.262 1.00 97.62 92 VAL A N 1
ATOM 652 C CA . VAL A 1 92 ? -2.321 1.942 11.394 1.00 97.62 92 VAL A CA 1
ATOM 653 C C . VAL A 1 92 ? -3.822 1.707 11.209 1.00 97.62 92 VAL A C 1
ATOM 655 O O . VAL A 1 92 ? -4.477 1.279 12.156 1.00 97.62 92 VAL A O 1
ATOM 658 N N . ILE A 1 93 ? -4.350 1.921 9.996 1.00 97.81 93 ILE A N 1
ATOM 659 C CA . ILE A 1 93 ? -5.747 1.603 9.660 1.00 97.81 93 ILE A CA 1
ATOM 660 C C . ILE A 1 93 ? -6.048 0.127 9.924 1.00 97.81 93 ILE A C 1
ATOM 662 O O . ILE A 1 93 ? -7.032 -0.161 10.592 1.00 97.81 93 ILE A O 1
ATOM 666 N N . ASP A 1 94 ? -5.185 -0.799 9.503 1.00 97.25 94 ASP A N 1
ATOM 667 C CA . ASP A 1 94 ? -5.371 -2.227 9.791 1.00 97.25 94 ASP A CA 1
ATOM 668 C C . ASP A 1 94 ? -5.494 -2.516 11.292 1.00 97.25 94 ASP A C 1
ATOM 670 O O . ASP A 1 94 ? -6.285 -3.350 11.731 1.00 97.25 94 ASP A O 1
ATOM 674 N N . ARG A 1 95 ? -4.693 -1.838 12.114 1.00 97.12 95 ARG A N 1
ATOM 675 C CA . ARG A 1 95 ? -4.691 -2.068 13.564 1.00 97.12 95 ARG A CA 1
ATOM 676 C C . ARG A 1 95 ? -5.941 -1.475 14.201 1.00 97.12 95 ARG A C 1
ATOM 678 O O . ARG A 1 95 ? -6.487 -2.086 15.114 1.00 97.12 95 ARG A O 1
ATOM 685 N N . GLU A 1 96 ? -6.430 -0.355 13.678 1.00 98.06 96 GLU A N 1
ATOM 686 C CA . GLU A 1 96 ? -7.701 0.227 14.102 1.00 98.06 96 GLU A CA 1
ATOM 687 C C . GLU A 1 96 ? -8.903 -0.613 13.669 1.00 98.06 96 GLU A C 1
ATOM 689 O O . GLU A 1 96 ? -9.773 -0.894 14.484 1.00 98.06 96 GLU A O 1
ATOM 694 N N . LEU A 1 97 ? -8.937 -1.091 12.426 1.00 98.12 97 LEU A N 1
ATOM 695 C CA . LEU A 1 97 ? -9.986 -1.986 11.936 1.00 98.12 97 LEU A CA 1
ATOM 696 C C . LEU A 1 97 ? -10.074 -3.262 12.781 1.00 98.12 97 LEU A C 1
ATOM 698 O O . LEU A 1 97 ? -11.172 -3.677 13.147 1.00 98.12 97 LEU A O 1
ATOM 702 N N . ALA A 1 98 ? -8.928 -3.852 13.140 1.00 97.12 98 ALA A N 1
ATOM 703 C CA . ALA A 1 98 ? -8.877 -5.008 14.034 1.00 97.12 98 ALA A CA 1
ATOM 704 C C . ALA A 1 98 ? -9.417 -4.692 15.440 1.00 97.12 98 ALA A C 1
ATOM 706 O O . ALA A 1 98 ? -10.082 -5.531 16.046 1.00 97.12 98 ALA A O 1
ATOM 707 N N . TYR A 1 99 ? -9.129 -3.495 15.961 1.00 97.69 99 TYR A N 1
ATOM 708 C CA . TYR A 1 99 ? -9.605 -3.047 17.269 1.00 97.69 99 TYR A CA 1
ATOM 709 C C . TYR A 1 99 ? -11.120 -2.790 17.265 1.00 97.69 99 TYR A C 1
ATOM 711 O O . TYR A 1 99 ? -11.847 -3.350 18.086 1.00 97.69 99 TYR A O 1
ATOM 719 N N . LEU A 1 100 ? -11.618 -2.023 16.292 1.00 97.69 100 LEU A N 1
ATOM 720 C CA . LEU A 1 100 ? -13.040 -1.699 16.152 1.00 97.69 100 LEU A CA 1
ATOM 721 C C . LEU A 1 100 ? -13.913 -2.925 15.851 1.00 97.69 100 LEU A C 1
ATOM 723 O O . LEU A 1 100 ? -15.101 -2.920 16.165 1.00 97.69 100 LEU A O 1
ATOM 727 N N . ALA A 1 101 ? -13.356 -3.982 15.254 1.00 97.25 101 ALA A N 1
ATOM 728 C CA . ALA A 1 101 ? -14.084 -5.225 14.995 1.00 97.25 101 ALA A CA 1
ATOM 729 C C . ALA A 1 101 ? -14.533 -5.953 16.275 1.00 97.25 101 ALA A C 1
ATOM 731 O O . ALA A 1 101 ? -15.469 -6.753 16.232 1.00 97.25 101 ALA A O 1
ATOM 732 N N . ILE A 1 102 ? -13.876 -5.688 17.409 1.00 96.81 102 ILE A N 1
ATOM 733 C CA . ILE A 1 102 ? -14.173 -6.323 18.701 1.00 96.81 102 ILE A CA 1
ATOM 734 C C . ILE A 1 102 ? -14.630 -5.334 19.779 1.00 96.81 102 ILE A C 1
ATOM 736 O O . ILE A 1 102 ? -15.009 -5.763 20.871 1.00 96.81 102 ILE A O 1
ATOM 740 N N . ASP A 1 103 ? -14.586 -4.029 19.506 1.00 96.94 103 ASP A N 1
ATOM 741 C CA . ASP A 1 103 ? -14.997 -2.999 20.456 1.00 96.94 103 ASP A CA 1
ATOM 742 C C . ASP A 1 103 ? -16.536 -2.899 20.520 1.00 96.94 103 ASP A C 1
ATOM 744 O O . ASP A 1 103 ? -17.176 -2.558 19.522 1.00 96.94 103 ASP A O 1
ATOM 748 N N . PRO A 1 104 ? -17.171 -3.152 21.683 1.00 94.69 104 PRO A N 1
ATOM 749 C CA . PRO A 1 104 ? -18.620 -3.016 21.832 1.00 94.69 104 PRO A CA 1
ATOM 750 C C . PRO A 1 104 ? -19.128 -1.577 21.654 1.00 94.69 104 PRO A C 1
ATOM 752 O O . PRO A 1 104 ? -20.332 -1.388 21.481 1.00 94.69 104 PRO A O 1
ATOM 755 N N . ASN A 1 105 ? -18.245 -0.575 21.716 1.00 93.69 105 ASN A N 1
ATOM 756 C CA . ASN A 1 105 ? -18.578 0.835 21.511 1.00 93.69 105 ASN A CA 1
ATOM 757 C C . ASN A 1 105 ? -18.183 1.348 20.119 1.00 93.69 105 ASN A C 1
ATOM 759 O O . ASN A 1 105 ? -18.277 2.554 19.875 1.00 93.69 105 ASN A O 1
ATOM 763 N N . ALA A 1 106 ? -17.755 0.463 19.213 1.00 95.81 106 ALA A N 1
ATOM 764 C CA . ALA A 1 106 ? -17.351 0.850 17.872 1.00 95.81 106 ALA A CA 1
ATOM 765 C C . ALA A 1 106 ? -18.487 1.606 17.147 1.00 95.81 106 ALA A C 1
ATOM 767 O O . ALA A 1 106 ? -19.650 1.183 17.214 1.00 95.81 106 ALA A O 1
ATOM 768 N N . PRO A 1 107 ? -18.188 2.700 16.416 1.00 95.81 107 PRO A N 1
ATOM 769 C CA . PRO A 1 107 ? -19.186 3.383 15.597 1.00 95.81 107 PRO A CA 1
ATOM 770 C C . PRO A 1 107 ? -19.876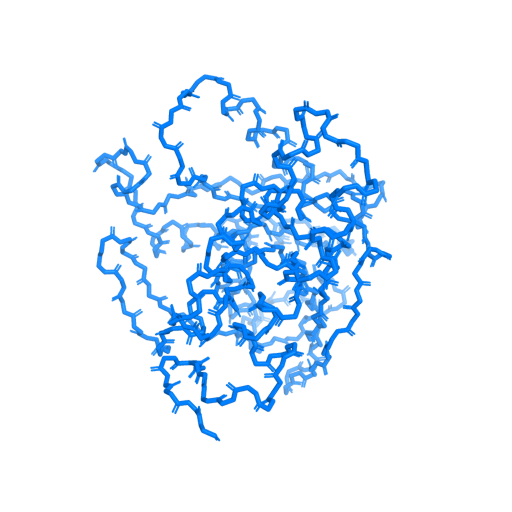 2.417 14.618 1.00 95.81 107 PRO A C 1
ATOM 772 O O . PRO A 1 107 ? -19.241 1.474 14.141 1.00 95.81 107 PRO A O 1
ATOM 775 N N . PRO A 1 108 ? -21.154 2.626 14.257 1.00 95.06 108 PRO A N 1
ATOM 776 C CA . PRO A 1 108 ? -21.834 1.744 13.310 1.00 95.06 108 PRO A CA 1
ATOM 777 C C . PRO A 1 108 ? -21.113 1.726 11.956 1.00 95.06 108 PRO A C 1
ATOM 779 O O . PRO A 1 108 ? -20.486 2.711 11.566 1.00 95.06 108 PRO A O 1
ATOM 782 N N . SER A 1 109 ? -21.242 0.636 11.196 1.00 94.94 109 SER A N 1
ATOM 783 C CA . SER A 1 109 ? -20.556 0.469 9.902 1.00 94.94 109 SER A CA 1
ATOM 784 C C . SER A 1 109 ? -20.840 1.587 8.894 1.00 94.94 109 SER A C 1
ATOM 786 O O . SER A 1 109 ? -19.985 1.915 8.081 1.00 94.94 109 SER A O 1
ATOM 788 N N . SER A 1 110 ? -22.012 2.225 8.973 1.00 94.00 110 SER A N 1
ATOM 789 C CA . SER A 1 110 ? -22.383 3.368 8.132 1.00 94.00 110 SER A CA 1
ATOM 790 C C . SER A 1 110 ? -21.680 4.679 8.497 1.00 94.00 110 SER A C 1
ATOM 792 O O . SER A 1 110 ? -21.776 5.641 7.740 1.00 94.00 110 SER A O 1
ATOM 794 N N . ALA A 1 111 ? -21.038 4.757 9.666 1.00 94.94 111 ALA A N 1
ATOM 795 C CA . ALA A 1 111 ? -20.355 5.961 10.126 1.00 94.94 111 ALA A CA 1
ATOM 796 C C . ALA A 1 111 ? -18.913 6.054 9.622 1.00 94.94 111 ALA A C 1
ATOM 798 O O . ALA A 1 111 ? -18.384 7.160 9.600 1.00 94.94 111 ALA A O 1
ATOM 799 N N . LEU A 1 112 ? -18.283 4.940 9.226 1.00 95.75 112 LEU A N 1
ATOM 800 C CA . LEU A 1 112 ? -16.873 4.912 8.834 1.00 95.75 112 LEU A CA 1
ATOM 801 C C . LEU A 1 112 ? -16.661 4.251 7.473 1.00 95.75 112 LEU A C 1
ATOM 803 O O . LEU A 1 112 ? -17.274 3.242 7.131 1.00 95.75 112 LEU A O 1
ATOM 807 N N . THR A 1 113 ? -15.733 4.801 6.702 1.00 94.81 113 THR A N 1
ATOM 808 C CA . THR A 1 113 ? -15.156 4.155 5.517 1.00 94.81 113 THR A CA 1
ATOM 809 C C . THR A 1 113 ? -13.651 4.372 5.530 1.00 94.81 113 THR A C 1
ATOM 811 O O . THR A 1 113 ? -13.179 5.439 5.923 1.00 94.81 113 THR A O 1
ATOM 814 N N . PHE A 1 114 ? -12.893 3.366 5.111 1.00 96.00 114 PHE A N 1
ATOM 815 C CA . PHE A 1 114 ? -11.436 3.383 5.170 1.00 96.00 114 PHE A CA 1
ATOM 816 C C . PHE A 1 114 ? -10.832 3.347 3.773 1.00 96.00 114 PHE A C 1
ATOM 818 O O . PHE A 1 114 ? -11.344 2.664 2.887 1.00 96.00 114 PHE A O 1
ATOM 825 N N . VAL A 1 115 ? -9.730 4.067 3.577 1.00 95.12 115 VAL A N 1
ATOM 826 C CA . VAL A 1 115 ? -8.935 4.027 2.350 1.00 95.12 115 VAL A CA 1
ATOM 827 C C . VAL A 1 115 ? -7.456 3.880 2.675 1.00 95.12 115 VAL A C 1
ATOM 829 O O . VAL A 1 115 ? -6.820 4.743 3.279 1.00 95.12 115 VAL A O 1
ATOM 832 N N . GLU A 1 116 ? -6.906 2.760 2.242 1.00 95.81 116 GLU A N 1
ATOM 833 C CA . GLU A 1 116 ? -5.509 2.396 2.385 1.00 95.81 116 GLU A CA 1
ATOM 834 C C . GLU A 1 116 ? -4.782 2.633 1.068 1.00 95.81 116 GLU A C 1
ATOM 836 O O . GLU A 1 116 ? -5.180 2.122 0.026 1.00 95.81 116 GLU A O 1
ATOM 841 N N . LEU A 1 117 ? -3.704 3.406 1.107 1.00 95.00 117 LEU A N 1
ATOM 842 C CA . LEU A 1 117 ? -2.963 3.855 -0.066 1.00 95.00 117 LEU A CA 1
ATOM 843 C C . LEU A 1 117 ? -1.530 3.335 0.039 1.00 95.00 117 LEU A C 1
ATOM 845 O O . LEU A 1 117 ? -0.868 3.536 1.057 1.00 95.00 117 LEU A O 1
ATOM 849 N N . ALA A 1 118 ? -1.047 2.673 -1.010 1.00 95.38 118 ALA A N 1
ATOM 850 C CA . ALA A 1 118 ? 0.317 2.148 -1.114 1.00 95.38 118 ALA A CA 1
ATOM 851 C C . ALA A 1 118 ? 0.782 1.362 0.138 1.00 95.38 118 ALA A C 1
ATOM 853 O O . ALA A 1 118 ? 1.879 1.573 0.660 1.00 95.38 118 ALA A O 1
ATOM 854 N N . GLY A 1 119 ? -0.085 0.487 0.656 1.00 94.94 119 GLY A N 1
ATOM 855 C CA . GLY A 1 119 ? 0.141 -0.220 1.915 1.00 94.94 119 GLY A CA 1
ATOM 856 C C . GLY A 1 119 ? 1.164 -1.361 1.806 1.00 94.94 119 GLY A C 1
ATOM 857 O O . GLY A 1 119 ? 0.918 -2.311 1.061 1.00 94.94 119 GLY A O 1
ATOM 858 N N . PRO A 1 120 ? 2.275 -1.344 2.572 1.00 94.19 120 PRO A N 1
ATOM 859 C CA . PRO A 1 120 ? 3.314 -2.369 2.473 1.00 94.19 120 PRO A CA 1
ATOM 860 C C . PRO A 1 120 ? 2.935 -3.716 3.099 1.00 94.19 120 PRO A C 1
ATOM 862 O O . PRO A 1 120 ? 3.566 -4.725 2.787 1.00 94.19 120 PRO A O 1
ATOM 865 N N . GLU A 1 121 ? 1.913 -3.748 3.963 1.00 93.50 121 GLU A N 1
ATOM 866 C CA . GLU A 1 121 ? 1.403 -4.992 4.552 1.00 93.50 121 GLU A CA 1
ATOM 867 C C . GLU A 1 121 ? 0.896 -5.943 3.464 1.00 93.50 121 GLU A C 1
ATOM 869 O O . GLU A 1 121 ? 1.370 -7.070 3.359 1.00 93.50 121 GLU A O 1
ATOM 874 N N . ARG A 1 122 ? -0.025 -5.460 2.621 1.00 92.00 122 ARG A N 1
ATOM 875 C CA . ARG A 1 122 ? -0.656 -6.227 1.535 1.00 92.00 122 ARG A CA 1
ATOM 876 C C . ARG A 1 122 ? 0.240 -6.401 0.302 1.00 92.00 122 ARG A C 1
ATOM 878 O O . ARG A 1 122 ? -0.088 -7.195 -0.570 1.00 92.00 122 ARG A O 1
ATOM 885 N N . GLY A 1 123 ? 1.361 -5.682 0.240 1.00 95.31 123 GLY A N 1
ATOM 886 C CA . GLY A 1 123 ? 2.362 -5.784 -0.821 1.00 95.31 123 GLY A CA 1
ATOM 887 C C . GLY A 1 123 ? 3.595 -6.570 -0.380 1.00 95.31 123 GLY A C 1
ATOM 888 O O . GLY A 1 123 ? 3.581 -7.801 -0.306 1.00 95.31 123 GLY A O 1
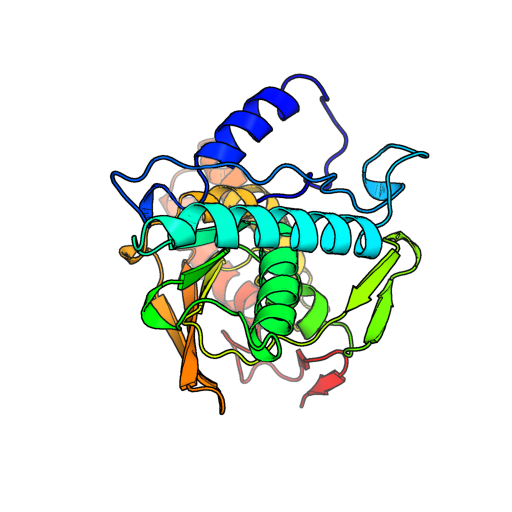ATOM 889 N N . LEU A 1 124 ? 4.688 -5.854 -0.102 1.00 95.50 124 LEU A N 1
ATOM 890 C CA . LEU A 1 124 ? 6.007 -6.419 0.203 1.00 95.50 124 LEU A CA 1
ATOM 891 C C . LEU A 1 124 ? 5.981 -7.446 1.340 1.00 95.50 124 LEU A C 1
ATOM 893 O O . LEU A 1 124 ? 6.579 -8.515 1.201 1.00 95.50 124 LEU A O 1
ATOM 897 N N . ALA A 1 125 ? 5.292 -7.146 2.444 1.00 94.44 125 ALA A N 1
ATOM 898 C CA . ALA A 1 125 ? 5.254 -8.039 3.596 1.00 94.44 125 ALA A CA 1
ATOM 899 C C . ALA A 1 125 ? 4.510 -9.341 3.268 1.00 94.44 125 ALA A C 1
ATOM 901 O O . ALA A 1 125 ? 5.110 -10.409 3.364 1.00 94.44 125 ALA A O 1
ATOM 902 N N . GLN A 1 126 ? 3.258 -9.269 2.805 1.00 93.62 126 GLN A N 1
ATOM 903 C CA . GLN A 1 126 ? 2.480 -10.454 2.427 1.00 93.62 126 GLN A CA 1
ATOM 904 C C . GLN A 1 126 ? 3.077 -11.235 1.259 1.00 93.62 126 GLN A C 1
ATOM 906 O O . GLN A 1 126 ? 2.858 -12.434 1.172 1.00 93.62 126 GLN A O 1
ATOM 911 N N . THR A 1 127 ? 3.851 -10.623 0.365 1.00 96.31 127 THR A N 1
ATOM 912 C CA . THR A 1 127 ? 4.515 -11.380 -0.707 1.00 96.31 127 THR A CA 1
ATOM 913 C C . THR A 1 127 ? 5.609 -12.281 -0.131 1.00 96.31 127 THR A C 1
ATOM 915 O O . THR A 1 127 ? 5.641 -13.487 -0.387 1.00 96.31 127 THR A O 1
ATOM 918 N N . TYR A 1 128 ? 6.488 -11.716 0.700 1.00 96.94 128 TYR A N 1
ATOM 919 C CA . TYR A 1 128 ? 7.754 -12.354 1.070 1.00 96.94 128 TYR A CA 1
ATOM 920 C C . TYR A 1 128 ? 7.816 -12.944 2.474 1.00 96.94 128 TYR A C 1
ATOM 922 O O . TYR A 1 128 ? 8.750 -13.692 2.763 1.00 96.94 128 TYR A O 1
ATOM 930 N N . LEU A 1 129 ? 6.866 -12.630 3.350 1.00 95.94 129 LEU A N 1
ATOM 931 C CA . LEU A 1 129 ? 6.938 -12.992 4.759 1.00 95.94 129 LEU A CA 1
ATOM 932 C C . LEU A 1 129 ? 5.648 -13.680 5.220 1.00 95.94 129 LEU A C 1
ATOM 934 O O . LEU A 1 129 ? 4.550 -13.203 4.929 1.00 95.94 129 LEU A O 1
ATOM 938 N N . PRO A 1 130 ? 5.759 -14.768 5.999 1.00 94.81 130 PRO A N 1
ATOM 939 C CA . PRO A 1 130 ? 4.624 -15.297 6.736 1.00 94.81 130 PRO A CA 1
ATOM 940 C C . PRO A 1 130 ? 4.147 -14.308 7.803 1.00 94.81 130 PRO A C 1
ATOM 942 O O . PRO A 1 130 ? 4.946 -13.597 8.422 1.00 94.81 130 PRO A O 1
ATOM 945 N N . VAL A 1 131 ? 2.850 -14.332 8.088 1.00 93.25 131 VAL A N 1
ATOM 946 C CA . VAL A 1 131 ? 2.252 -13.600 9.212 1.00 93.25 131 VAL A CA 1
ATOM 947 C C . VAL A 1 131 ? 2.930 -13.997 10.524 1.00 93.25 131 VAL A C 1
ATOM 949 O O . VAL A 1 131 ? 3.256 -15.164 10.744 1.00 93.25 131 VAL A O 1
ATOM 952 N N . GLY A 1 132 ? 3.167 -13.018 11.396 1.00 94.12 132 GLY A N 1
ATOM 953 C CA . GLY A 1 132 ? 3.908 -13.200 12.644 1.00 94.12 132 GLY A CA 1
ATOM 954 C C . GLY A 1 132 ? 5.430 -13.163 12.484 1.00 94.12 132 GLY A C 1
ATOM 955 O O . GLY A 1 132 ? 6.141 -13.183 13.488 1.00 94.12 132 GLY A O 1
ATOM 956 N N . THR A 1 133 ? 5.957 -13.060 11.259 1.00 95.44 133 THR A N 1
ATOM 957 C CA . THR A 1 133 ? 7.394 -12.839 11.055 1.00 95.44 133 THR A CA 1
ATOM 958 C C . THR A 1 133 ? 7.789 -11.465 11.576 1.00 95.44 133 THR A C 1
ATOM 960 O O . THR A 1 133 ? 7.201 -10.451 11.199 1.00 95.44 133 THR A O 1
ATOM 963 N N . THR A 1 134 ? 8.821 -11.427 12.415 1.00 94.50 134 THR A N 1
ATOM 964 C CA . THR A 1 134 ? 9.407 -10.180 12.912 1.00 94.50 134 THR A CA 1
ATOM 965 C C . THR A 1 134 ? 10.637 -9.813 12.093 1.00 94.50 134 THR A C 1
ATOM 967 O O . THR A 1 134 ? 11.520 -10.643 11.895 1.00 94.50 134 THR A O 1
ATOM 970 N N . ILE A 1 135 ? 10.712 -8.554 11.660 1.00 90.94 135 ILE A N 1
ATOM 971 C CA . ILE A 1 135 ? 11.863 -7.916 11.020 1.00 90.94 135 ILE A CA 1
ATOM 972 C C . ILE A 1 135 ? 12.613 -7.129 12.109 1.00 90.94 135 ILE A C 1
ATOM 974 O O . ILE A 1 135 ? 12.225 -5.996 12.413 1.00 90.94 135 ILE A O 1
ATOM 978 N N . PRO A 1 136 ? 13.683 -7.679 12.719 1.00 89.94 136 PRO A N 1
ATOM 979 C CA . PRO A 1 136 ? 14.260 -7.100 13.934 1.00 89.94 136 PRO A CA 1
ATOM 980 C C . PRO A 1 136 ? 14.817 -5.691 13.731 1.00 89.94 136 PRO A C 1
ATOM 982 O O . PRO A 1 136 ? 14.662 -4.842 14.598 1.00 89.94 136 PRO A O 1
ATOM 985 N N . ILE A 1 137 ? 15.417 -5.418 12.567 1.00 85.25 137 ILE A N 1
ATOM 986 C CA . ILE A 1 137 ? 16.016 -4.107 12.275 1.00 85.25 137 ILE A CA 1
ATOM 987 C C . ILE A 1 137 ? 14.981 -2.977 12.167 1.00 85.25 137 ILE A C 1
ATOM 989 O O . ILE A 1 137 ? 15.303 -1.828 12.452 1.00 85.25 137 ILE A O 1
ATOM 993 N N . ALA A 1 138 ? 13.746 -3.304 11.786 1.00 84.31 138 ALA A N 1
ATOM 994 C CA . ALA A 1 138 ? 12.635 -2.357 11.747 1.00 84.31 138 ALA A CA 1
ATOM 995 C C . ALA A 1 138 ? 11.806 -2.369 13.047 1.00 84.31 138 ALA A C 1
ATOM 997 O O . ALA A 1 138 ? 10.973 -1.486 13.246 1.00 84.31 138 ALA A O 1
ATOM 998 N N . GLY A 1 139 ? 11.999 -3.386 13.902 1.00 90.75 139 GLY A N 1
ATOM 999 C CA . GLY A 1 139 ? 11.099 -3.726 15.006 1.00 90.75 139 GLY A CA 1
ATOM 1000 C C . GLY A 1 139 ? 9.649 -3.824 14.534 1.00 90.75 139 GLY A C 1
ATOM 1001 O O . GLY A 1 139 ? 8.750 -3.217 15.108 1.00 90.75 139 GLY A O 1
ATOM 1002 N N . TYR A 1 140 ? 9.454 -4.540 13.427 1.00 92.38 140 TYR A N 1
ATOM 1003 C CA . TYR A 1 140 ? 8.164 -4.713 12.775 1.00 92.38 140 TYR A CA 1
ATOM 1004 C C . TYR A 1 140 ? 7.735 -6.180 12.797 1.00 92.38 140 TYR A C 1
ATOM 1006 O O . TYR A 1 140 ? 8.564 -7.044 12.522 1.00 92.38 140 TYR A O 1
ATOM 1014 N N . THR A 1 141 ? 6.460 -6.464 13.061 1.00 94.81 141 THR A N 1
ATOM 1015 C CA . THR A 1 141 ? 5.885 -7.814 12.976 1.00 94.81 141 THR A CA 1
ATOM 1016 C C . THR A 1 141 ? 4.726 -7.836 11.988 1.00 94.81 141 THR A C 1
ATOM 1018 O O . THR A 1 141 ? 3.770 -7.077 12.135 1.00 94.81 141 THR A O 1
ATOM 1021 N N . VAL A 1 142 ? 4.813 -8.732 11.000 1.00 93.12 142 VAL A N 1
ATOM 1022 C CA . VAL A 1 142 ? 3.814 -8.884 9.931 1.00 93.12 142 VAL A CA 1
ATOM 1023 C C . VAL A 1 142 ? 2.462 -9.280 10.518 1.00 93.12 142 VAL A C 1
ATOM 1025 O O . VAL A 1 142 ? 2.369 -10.261 11.264 1.00 93.12 142 VAL A O 1
ATOM 1028 N N . GLY A 1 143 ? 1.426 -8.518 10.174 1.00 88.75 143 GLY A N 1
ATOM 1029 C CA . GLY A 1 143 ? 0.049 -8.746 10.597 1.00 88.75 143 GLY A CA 1
ATOM 1030 C C . GLY A 1 143 ? -0.790 -9.428 9.519 1.00 88.75 143 GLY A C 1
ATOM 1031 O O . GLY A 1 143 ? -0.355 -9.629 8.388 1.00 88.75 143 GLY A O 1
ATOM 1032 N N . ASN A 1 144 ? -2.026 -9.769 9.876 1.00 86.12 144 ASN A N 1
ATOM 1033 C CA . ASN A 1 144 ? -3.055 -10.107 8.896 1.00 86.12 144 ASN A CA 1
ATOM 1034 C C . ASN A 1 144 ? -3.809 -8.843 8.485 1.00 86.12 144 ASN A C 1
ATOM 1036 O O . ASN A 1 144 ? -4.016 -7.956 9.314 1.00 86.12 144 ASN A O 1
ATOM 1040 N N . ALA A 1 145 ? -4.294 -8.817 7.242 1.00 86.81 145 ALA A N 1
ATOM 1041 C CA . ALA A 1 145 ? -5.381 -7.917 6.883 1.00 86.81 145 ALA A CA 1
ATOM 1042 C C . ALA A 1 145 ? -6.599 -8.257 7.773 1.00 86.81 145 ALA A C 1
ATOM 1044 O O . ALA A 1 145 ? -7.008 -9.422 7.802 1.00 86.81 145 ALA A O 1
ATOM 1045 N N . PRO A 1 146 ? -7.142 -7.302 8.544 1.00 93.00 146 PRO A N 1
ATOM 1046 C CA . PRO A 1 146 ? -8.231 -7.566 9.475 1.00 93.00 146 PRO A CA 1
ATOM 1047 C C . PRO A 1 146 ? -9.560 -7.754 8.740 1.00 93.00 146 PRO A C 1
ATOM 1049 O O . PRO A 1 146 ? -9.858 -7.059 7.768 1.00 93.00 146 PRO A O 1
ATOM 1052 N N . GLU A 1 147 ? -10.406 -8.643 9.257 1.00 94.94 147 GLU A N 1
ATOM 1053 C CA . GLU A 1 147 ? -11.837 -8.583 8.966 1.00 94.94 147 GLU A CA 1
ATOM 1054 C C . GLU A 1 147 ? -12.479 -7.493 9.829 1.00 94.94 147 GLU A C 1
ATOM 1056 O O . GLU A 1 147 ? -12.166 -7.366 11.011 1.00 94.94 147 GLU A O 1
ATOM 1061 N N . SER A 1 148 ? -13.394 -6.717 9.250 1.00 97.00 148 SER A N 1
ATOM 1062 C CA . SER A 1 148 ? -14.176 -5.722 9.988 1.00 97.00 148 SER A CA 1
ATOM 1063 C C . SER A 1 148 ? -15.566 -5.539 9.379 1.00 97.00 148 SER A C 1
ATOM 1065 O O . SER A 1 148 ? -15.838 -5.994 8.263 1.00 97.00 148 SER A O 1
ATOM 1067 N N . GLN A 1 149 ? -16.434 -4.849 10.116 1.00 97.38 149 GLN A N 1
ATOM 1068 C CA . GLN A 1 149 ? -17.750 -4.387 9.680 1.00 97.38 149 GLN A CA 1
ATOM 1069 C C . GLN A 1 149 ? -17.701 -3.177 8.733 1.00 97.38 149 GLN A C 1
ATOM 1071 O O . GLN A 1 149 ? -18.747 -2.754 8.242 1.00 97.38 149 GLN A O 1
ATOM 1076 N N . TYR A 1 150 ? -16.526 -2.592 8.486 1.00 98.06 150 TYR A N 1
ATOM 1077 C CA . TYR A 1 150 ? -16.379 -1.374 7.690 1.00 98.06 150 TYR A CA 1
ATOM 1078 C C . TYR A 1 150 ? -15.925 -1.674 6.269 1.00 98.06 150 TYR A C 1
ATOM 1080 O O . TYR A 1 150 ? -15.200 -2.633 6.009 1.00 98.06 150 TYR A O 1
ATOM 1088 N N . ASN A 1 151 ? -16.344 -0.818 5.341 1.00 97.56 151 ASN A N 1
ATOM 1089 C CA . ASN A 1 151 ? -15.848 -0.880 3.976 1.00 97.56 151 ASN A CA 1
ATOM 1090 C C . ASN A 1 151 ? -14.456 -0.253 3.891 1.00 97.56 151 ASN A C 1
ATOM 1092 O O . ASN A 1 151 ? -14.232 0.845 4.413 1.00 97.56 151 ASN A O 1
ATOM 1096 N N . THR A 1 152 ? -13.561 -0.926 3.171 1.00 97.06 152 THR A N 1
ATOM 1097 C CA . THR A 1 152 ? -12.172 -0.502 2.983 1.00 97.06 152 THR A CA 1
ATOM 1098 C C . THR A 1 152 ? -11.822 -0.507 1.501 1.00 97.06 152 THR A C 1
ATOM 1100 O O . THR A 1 152 ? -11.966 -1.523 0.829 1.00 97.06 152 THR A O 1
ATOM 1103 N N . SER A 1 153 ? -11.332 0.612 0.971 1.00 96.25 153 SER A N 1
ATOM 1104 C CA . SER A 1 153 ? -10.693 0.640 -0.349 1.00 96.25 153 SER A CA 1
ATOM 1105 C C . SER A 1 153 ? -9.186 0.506 -0.183 1.00 96.25 153 SER A C 1
ATOM 1107 O O . SER A 1 153 ? -8.563 1.351 0.451 1.00 96.25 153 SER A O 1
ATOM 1109 N N . VAL A 1 154 ? -8.589 -0.530 -0.760 1.00 96.75 154 VAL A N 1
ATOM 1110 C CA . VAL A 1 154 ? -7.131 -0.690 -0.826 1.00 96.75 154 VAL A CA 1
ATOM 1111 C C . VAL A 1 154 ? -6.680 -0.238 -2.202 1.00 96.75 154 VAL A C 1
ATOM 1113 O O . VAL A 1 154 ? -7.182 -0.729 -3.205 1.00 96.75 154 VAL A O 1
ATOM 1116 N N . VAL A 1 155 ? -5.748 0.701 -2.273 1.00 97.00 155 VAL A N 1
ATOM 1117 C CA . VAL A 1 155 ? -5.340 1.351 -3.517 1.00 97.00 155 VAL A CA 1
ATOM 1118 C C . VAL A 1 155 ? -3.825 1.327 -3.618 1.00 97.00 155 VAL A C 1
ATOM 1120 O O . VAL A 1 155 ? -3.124 1.780 -2.713 1.00 97.00 155 VAL A O 1
ATOM 1123 N N . TYR A 1 156 ? -3.299 0.842 -4.734 1.00 97.00 156 TYR A N 1
ATOM 1124 C CA . TYR A 1 156 ? -1.861 0.846 -4.984 1.00 97.00 156 TYR A CA 1
ATOM 1125 C C . TYR A 1 156 ? -1.536 1.207 -6.429 1.00 97.00 156 TYR A C 1
ATOM 1127 O O . TYR A 1 156 ? -2.345 1.009 -7.334 1.00 97.00 156 TYR A O 1
ATOM 1135 N N . SER A 1 157 ? -0.334 1.737 -6.652 1.00 97.38 157 SER A N 1
ATOM 1136 C CA . SER A 1 157 ? 0.183 1.974 -7.999 1.00 97.38 157 SER A CA 1
ATOM 1137 C C . SER A 1 157 ? 0.912 0.744 -8.520 1.00 97.38 157 SER A C 1
ATOM 1139 O O . SER A 1 157 ? 1.739 0.166 -7.817 1.00 97.38 157 SER A O 1
ATOM 1141 N N . GLN A 1 158 ? 0.635 0.369 -9.768 1.00 98.12 158 GLN A N 1
ATOM 1142 C CA . GLN A 1 158 ? 1.328 -0.723 -10.442 1.00 98.12 158 GLN A CA 1
ATOM 1143 C C . GLN A 1 158 ? 2.847 -0.492 -10.419 1.00 98.12 158 GLN A C 1
ATOM 1145 O O . GLN A 1 158 ? 3.333 0.583 -10.785 1.00 98.12 158 GLN A O 1
ATOM 1150 N N . TYR A 1 159 ? 3.582 -1.534 -10.032 1.00 98.25 159 TYR A N 1
ATOM 1151 C CA . TYR A 1 159 ? 5.032 -1.563 -9.846 1.00 98.25 159 TYR A CA 1
ATOM 1152 C C . TYR A 1 159 ? 5.584 -0.741 -8.675 1.00 98.25 159 TYR A C 1
ATOM 1154 O O . TYR A 1 159 ? 6.787 -0.516 -8.618 1.00 98.25 159 TYR A O 1
ATOM 1162 N N . ASP A 1 160 ? 4.780 -0.262 -7.734 1.00 97.44 160 ASP A N 1
ATOM 1163 C CA . ASP A 1 160 ? 5.333 0.285 -6.493 1.00 97.44 160 ASP A CA 1
ATOM 1164 C C . ASP A 1 160 ? 5.883 -0.852 -5.621 1.00 97.44 160 ASP A C 1
ATOM 1166 O O . ASP A 1 160 ? 5.100 -1.613 -5.079 1.00 97.44 160 ASP A O 1
ATOM 1170 N N . ILE A 1 161 ? 7.202 -0.967 -5.422 1.00 96.31 161 ILE A N 1
ATOM 1171 C CA . ILE A 1 161 ? 7.788 -2.104 -4.681 1.00 96.31 161 ILE A CA 1
ATOM 1172 C C . ILE A 1 161 ? 7.202 -2.326 -3.278 1.00 96.31 161 ILE A C 1
ATOM 1174 O O . ILE A 1 161 ? 7.266 -3.439 -2.760 1.00 96.31 161 ILE A O 1
ATOM 1178 N N . TRP A 1 162 ? 6.658 -1.289 -2.639 1.00 95.25 162 TRP A N 1
ATOM 1179 C CA . TRP A 1 162 ? 6.071 -1.431 -1.313 1.00 95.25 162 TRP A CA 1
ATOM 1180 C C . TRP A 1 162 ? 4.712 -2.119 -1.372 1.00 95.25 162 TRP A C 1
ATOM 1182 O O . TRP A 1 162 ? 4.461 -3.019 -0.578 1.00 95.25 162 TRP A O 1
ATOM 1192 N N . ALA A 1 163 ? 3.861 -1.730 -2.318 1.00 96.81 163 ALA A N 1
ATOM 1193 C CA . ALA A 1 163 ? 2.469 -2.170 -2.397 1.00 96.81 163 ALA A CA 1
ATOM 1194 C C . ALA A 1 163 ? 2.200 -3.213 -3.501 1.00 96.81 163 ALA A C 1
ATOM 1196 O O . ALA A 1 163 ? 1.289 -4.020 -3.372 1.00 96.81 163 ALA A O 1
ATOM 1197 N N . ASP A 1 164 ? 3.021 -3.218 -4.547 1.00 97.88 164 ASP A N 1
ATOM 1198 C CA . ASP A 1 164 ? 3.050 -4.127 -5.698 1.00 97.88 164 ASP A CA 1
ATOM 1199 C C . ASP A 1 164 ? 4.505 -4.566 -6.005 1.00 97.88 164 ASP A C 1
ATOM 1201 O O . ASP A 1 164 ? 5.102 -4.182 -7.026 1.00 97.88 164 ASP A O 1
ATOM 1205 N N . PRO A 1 165 ? 5.147 -5.322 -5.093 1.00 98.19 165 PRO A N 1
ATOM 1206 C CA . PRO A 1 165 ? 6.450 -5.921 -5.358 1.00 98.19 165 PRO A CA 1
ATOM 1207 C C . PRO A 1 165 ? 6.351 -6.988 -6.463 1.00 98.19 165 PRO A C 1
ATOM 1209 O O . PRO A 1 165 ? 5.352 -7.702 -6.545 1.00 98.19 165 PRO A O 1
ATOM 1212 N N . PRO A 1 166 ? 7.405 -7.199 -7.273 1.00 98.56 166 PRO A N 1
ATOM 1213 C CA . PRO A 1 166 ? 7.493 -8.427 -8.053 1.00 98.56 166 PRO A CA 1
ATOM 1214 C C . PRO A 1 166 ? 7.517 -9.613 -7.089 1.00 98.56 166 PRO A C 1
ATOM 1216 O O . PRO A 1 166 ? 8.222 -9.563 -6.083 1.00 98.56 166 PRO A O 1
ATOM 1219 N N . ASP A 1 167 ? 6.790 -10.681 -7.397 1.00 98.56 167 ASP A N 1
ATOM 1220 C CA . ASP A 1 167 ? 6.731 -11.915 -6.602 1.00 98.56 167 ASP A CA 1
ATOM 1221 C C . ASP A 1 167 ? 7.690 -13.000 -7.126 1.00 98.56 167 ASP A C 1
ATOM 1223 O O . ASP A 1 167 ? 7.836 -14.071 -6.535 1.00 98.56 167 ASP A O 1
ATOM 1227 N N . ARG A 1 168 ? 8.417 -12.709 -8.208 1.00 98.31 168 ARG A N 1
ATOM 1228 C CA . ARG A 1 168 ? 9.522 -13.524 -8.726 1.00 98.31 168 ARG A CA 1
ATOM 1229 C C . ARG A 1 168 ? 10.839 -12.770 -8.547 1.00 98.31 168 ARG A C 1
ATOM 1231 O O . ARG A 1 168 ? 11.301 -12.124 -9.491 1.00 98.31 168 ARG A O 1
ATOM 1238 N N . PRO A 1 169 ? 11.487 -12.846 -7.368 1.00 96.12 169 PRO A N 1
ATOM 1239 C CA . PRO A 1 169 ? 12.643 -12.006 -7.029 1.00 96.12 169 PRO A CA 1
ATOM 1240 C C . PRO A 1 169 ? 13.863 -12.225 -7.938 1.00 96.12 169 PRO A C 1
ATOM 1242 O O . PRO A 1 169 ? 14.751 -11.379 -8.001 1.00 96.12 169 PRO A O 1
ATOM 1245 N N . TRP A 1 170 ? 13.919 -13.340 -8.673 1.00 97.44 170 TRP A N 1
ATOM 1246 C CA . TRP A 1 170 ? 14.954 -13.595 -9.680 1.00 97.44 170 TRP A CA 1
ATOM 1247 C C . TRP A 1 170 ? 14.773 -12.783 -10.973 1.00 97.44 170 TRP A C 1
ATOM 1249 O O . TRP A 1 170 ? 15.705 -12.700 -11.773 1.00 97.44 170 TRP A O 1
ATOM 1259 N N . ASN A 1 171 ? 13.615 -12.153 -11.196 1.00 98.44 171 ASN A N 1
ATOM 1260 C CA . ASN A 1 171 ? 13.431 -11.201 -12.286 1.00 98.44 171 ASN A CA 1
ATOM 1261 C C . ASN A 1 171 ? 13.987 -9.826 -11.884 1.00 98.44 171 ASN A C 1
ATOM 1263 O O . ASN A 1 171 ? 13.269 -8.926 -11.445 1.00 98.44 171 ASN A O 1
ATOM 1267 N N . LEU A 1 172 ? 15.300 -9.662 -12.048 1.00 98.19 172 LEU A N 1
ATOM 1268 C CA . LEU A 1 172 ? 16.010 -8.440 -11.656 1.00 98.19 172 LEU A CA 1
ATOM 1269 C C . LEU A 1 172 ? 15.534 -7.193 -12.418 1.00 98.19 172 LEU A C 1
ATOM 1271 O O . LEU A 1 172 ? 15.606 -6.089 -11.882 1.00 98.19 172 LEU A O 1
ATOM 1275 N N . LEU A 1 173 ? 15.028 -7.355 -13.646 1.00 98.50 173 LEU A N 1
ATOM 1276 C CA . LEU A 1 173 ? 14.465 -6.249 -14.421 1.00 98.50 173 LEU A CA 1
ATOM 1277 C C . LEU A 1 173 ? 13.165 -5.741 -13.786 1.00 98.50 173 LEU A C 1
ATOM 1279 O O . LEU A 1 173 ? 12.982 -4.531 -13.660 1.00 98.50 173 LEU A O 1
ATOM 1283 N N . ALA A 1 174 ? 12.300 -6.654 -13.338 1.00 98.75 174 ALA A N 1
ATOM 1284 C CA . ALA A 1 174 ? 11.104 -6.306 -12.582 1.00 98.75 174 ALA A CA 1
ATOM 1285 C C . ALA A 1 174 ? 11.456 -5.634 -11.248 1.00 98.75 174 ALA A C 1
ATOM 1287 O O . ALA A 1 174 ? 10.870 -4.609 -10.916 1.00 98.75 174 ALA A O 1
ATOM 1288 N N . GLY A 1 175 ? 12.476 -6.131 -10.540 1.00 98.31 175 GLY A N 1
ATOM 1289 C CA . GLY A 1 175 ? 12.991 -5.493 -9.323 1.00 98.31 175 GLY A CA 1
ATOM 1290 C C . GLY A 1 175 ? 13.477 -4.057 -9.555 1.00 98.31 175 GLY A C 1
ATOM 1291 O O . GLY A 1 175 ? 13.077 -3.142 -8.837 1.00 98.31 175 GLY A O 1
ATOM 1292 N N . ALA A 1 176 ? 14.283 -3.828 -10.597 1.00 98.38 176 ALA A N 1
ATOM 1293 C CA . ALA A 1 176 ? 14.737 -2.485 -10.965 1.00 98.38 176 ALA A CA 1
ATOM 1294 C C . ALA A 1 176 ? 13.565 -1.568 -11.347 1.00 98.38 176 ALA A C 1
ATOM 1296 O O . ALA A 1 176 ? 13.523 -0.409 -10.935 1.00 98.38 176 ALA A O 1
ATOM 1297 N N . ASN A 1 177 ? 12.587 -2.091 -12.090 1.00 98.75 177 ASN A N 1
ATOM 1298 C CA . ASN A 1 177 ? 11.368 -1.361 -12.409 1.00 98.75 177 ASN A CA 1
ATOM 1299 C C . ASN A 1 177 ? 10.570 -0.994 -11.158 1.00 98.75 177 ASN A C 1
ATOM 1301 O O . ASN A 1 177 ? 10.118 0.142 -11.050 1.00 98.75 177 ASN A O 1
ATOM 1305 N N . ALA A 1 178 ? 10.453 -1.912 -10.202 1.00 98.25 178 ALA A N 1
ATOM 1306 C CA . ALA A 1 178 ? 9.676 -1.698 -8.994 1.00 98.25 178 ALA A CA 1
ATOM 1307 C C . ALA A 1 178 ? 10.290 -0.638 -8.069 1.00 98.25 178 ALA A C 1
ATOM 1309 O O . ALA A 1 178 ? 9.584 0.187 -7.491 1.00 98.25 178 ALA A O 1
ATOM 1310 N N . LEU A 1 179 ? 11.625 -0.599 -7.974 1.00 96.06 179 LEU A N 1
ATOM 1311 C CA . LEU A 1 179 ? 12.342 0.466 -7.261 1.00 96.06 179 LEU A CA 1
ATOM 1312 C C . LEU A 1 179 ? 12.061 1.843 -7.873 1.00 96.06 179 LEU A C 1
ATOM 1314 O O . LEU A 1 179 ? 11.852 2.823 -7.158 1.00 96.06 179 LEU A O 1
ATOM 1318 N N . MET A 1 180 ? 12.015 1.910 -9.203 1.00 96.50 180 MET A N 1
ATOM 1319 C CA . MET A 1 180 ? 11.630 3.128 -9.910 1.00 96.50 180 MET A CA 1
ATOM 1320 C C . MET A 1 180 ? 10.143 3.447 -9.706 1.00 96.50 180 MET A C 1
ATOM 1322 O O . MET A 1 180 ? 9.788 4.614 -9.573 1.00 96.50 180 MET A O 1
ATOM 1326 N N . GLY A 1 181 ? 9.277 2.436 -9.610 1.00 95.94 181 GLY A N 1
ATOM 1327 C CA . GLY A 1 181 ? 7.864 2.618 -9.282 1.00 95.94 181 GLY A CA 1
ATOM 1328 C C . GLY A 1 181 ? 7.676 3.212 -7.891 1.00 95.94 181 GLY A C 1
ATOM 1329 O O . GLY A 1 181 ? 6.930 4.172 -7.743 1.00 95.94 181 GLY A O 1
ATOM 1330 N N . ALA A 1 182 ? 8.440 2.761 -6.897 1.00 90.62 182 ALA A N 1
ATOM 1331 C CA . ALA A 1 182 ? 8.433 3.371 -5.571 1.00 90.62 182 ALA A CA 1
ATOM 1332 C C . ALA A 1 182 ? 8.839 4.854 -5.620 1.00 90.62 182 ALA A C 1
ATOM 1334 O O . ALA A 1 182 ? 8.156 5.712 -5.066 1.00 90.62 182 ALA A O 1
ATOM 1335 N N . ALA A 1 183 ? 9.920 5.175 -6.339 1.00 87.94 183 ALA A N 1
ATOM 1336 C CA . ALA A 1 183 ? 10.427 6.543 -6.440 1.00 87.94 183 ALA A CA 1
ATOM 1337 C C . ALA A 1 183 ? 9.455 7.517 -7.134 1.00 87.94 183 ALA A C 1
ATOM 1339 O O . ALA A 1 183 ? 9.447 8.704 -6.809 1.00 87.94 183 ALA A O 1
ATOM 1340 N N . TYR A 1 184 ? 8.658 7.035 -8.092 1.00 89.50 184 TYR A N 1
ATOM 1341 C CA . TYR A 1 184 ? 7.767 7.883 -8.889 1.00 89.50 184 TYR A CA 1
ATOM 1342 C C . TYR A 1 184 ? 6.307 7.833 -8.449 1.00 89.50 184 TYR A C 1
ATOM 1344 O O . TYR A 1 184 ? 5.598 8.814 -8.656 1.00 89.50 184 TYR A O 1
ATOM 1352 N N . PHE A 1 185 ? 5.840 6.723 -7.878 1.00 91.50 185 PHE A N 1
ATOM 1353 C CA . PHE A 1 185 ? 4.414 6.472 -7.670 1.00 91.50 185 PHE A CA 1
ATOM 1354 C C . PHE A 1 185 ? 4.004 6.295 -6.205 1.00 91.50 185 PHE A C 1
ATOM 1356 O O . PHE A 1 185 ? 2.842 6.561 -5.902 1.00 91.50 185 PHE A O 1
ATOM 1363 N N . HIS A 1 186 ? 4.907 5.906 -5.292 1.00 90.69 186 HIS A N 1
ATOM 1364 C CA . HIS A 1 186 ? 4.534 5.573 -3.905 1.00 90.69 186 HIS A CA 1
ATOM 1365 C C . HIS A 1 186 ? 3.780 6.724 -3.223 1.00 90.69 186 HIS A C 1
ATOM 1367 O O . HIS A 1 186 ? 2.597 6.600 -2.914 1.00 90.69 186 HIS A O 1
ATOM 1373 N N . ASP A 1 187 ? 4.420 7.892 -3.111 1.00 87.38 187 ASP A N 1
ATOM 1374 C CA . ASP A 1 187 ? 3.791 9.083 -2.525 1.00 87.38 187 ASP A CA 1
ATOM 1375 C C . ASP A 1 187 ? 2.637 9.607 -3.392 1.00 87.38 187 ASP A C 1
ATOM 1377 O O . ASP A 1 187 ? 1.635 10.090 -2.870 1.00 87.38 187 ASP A O 1
ATOM 1381 N N . LEU A 1 188 ? 2.751 9.507 -4.725 1.00 87.62 188 LEU A N 1
ATOM 1382 C CA . LEU A 1 188 ? 1.724 10.018 -5.639 1.00 87.62 188 LEU A CA 1
ATOM 1383 C C . LEU A 1 188 ? 0.404 9.247 -5.543 1.00 87.62 188 LEU A C 1
ATOM 1385 O O . LEU A 1 188 ? -0.646 9.807 -5.853 1.00 87.62 188 LEU A O 1
ATOM 1389 N N . THR A 1 189 ? 0.438 8.010 -5.045 1.00 89.31 189 THR A N 1
ATOM 1390 C CA . THR A 1 189 ? -0.766 7.216 -4.777 1.00 89.31 189 THR A CA 1
ATOM 1391 C C . THR A 1 189 ? -1.701 7.939 -3.802 1.00 89.31 189 THR A C 1
ATOM 1393 O O . THR A 1 189 ? -2.915 7.841 -3.953 1.00 89.31 189 THR A O 1
ATOM 1396 N N . ALA A 1 190 ? -1.179 8.757 -2.875 1.00 87.31 190 ALA A N 1
ATOM 1397 C CA . ALA A 1 190 ? -2.005 9.570 -1.975 1.00 87.31 190 ALA A CA 1
ATOM 1398 C C . ALA A 1 190 ? -2.913 10.585 -2.685 1.00 87.31 190 ALA A C 1
ATOM 1400 O O . ALA A 1 190 ? -3.926 10.993 -2.117 1.00 87.31 190 ALA A O 1
ATOM 1401 N N . TYR A 1 191 ? -2.568 10.968 -3.914 1.00 85.94 191 TYR A N 1
ATOM 1402 C CA . TYR A 1 191 ? -3.312 11.917 -4.739 1.00 85.94 191 TYR A CA 1
ATOM 1403 C C . TYR A 1 191 ? -4.094 11.227 -5.856 1.00 85.94 191 TYR A C 1
ATOM 1405 O O . TYR A 1 191 ? -4.608 11.903 -6.746 1.00 85.94 191 TYR A O 1
ATOM 1413 N N . ALA A 1 192 ? -4.170 9.899 -5.870 1.00 85.12 192 ALA A N 1
ATOM 1414 C CA . ALA A 1 192 ? -4.969 9.206 -6.867 1.00 85.12 192 ALA A CA 1
ATOM 1415 C C . ALA A 1 192 ? -6.437 9.638 -6.774 1.00 85.12 192 ALA A C 1
ATOM 1417 O O . ALA A 1 192 ? -6.922 9.945 -5.694 1.00 85.12 192 ALA A O 1
ATOM 1418 N N . ALA A 1 193 ? -7.152 9.639 -7.888 1.00 85.12 193 ALA A N 1
ATOM 1419 C CA . ALA A 1 193 ? -8.603 9.722 -7.934 1.00 85.12 193 ALA A CA 1
ATOM 1420 C C . ALA A 1 193 ? -9.184 8.313 -8.148 1.00 85.12 193 ALA A C 1
ATOM 1422 O O . ALA A 1 193 ? -8.546 7.503 -8.830 1.00 85.12 193 ALA A O 1
ATOM 1423 N N . PRO A 1 194 ? -10.402 8.016 -7.658 1.00 82.44 194 PRO A N 1
ATOM 1424 C CA . PRO A 1 194 ? -11.030 6.705 -7.832 1.00 82.44 194 PRO A CA 1
ATOM 1425 C C . PRO A 1 194 ? -11.051 6.219 -9.288 1.00 82.44 194 PRO A C 1
ATOM 1427 O O . PRO A 1 194 ? -10.821 5.047 -9.557 1.00 82.44 194 PRO A O 1
ATOM 1430 N N . GLN A 1 195 ? -11.250 7.129 -10.248 1.00 87.75 195 GLN A N 1
ATOM 1431 C CA . GLN A 1 195 ? -11.347 6.804 -11.679 1.00 87.75 195 GLN A CA 1
ATOM 1432 C C . GLN A 1 195 ? -10.005 6.402 -12.308 1.00 87.75 195 GLN A C 1
ATOM 1434 O O . GLN A 1 195 ? -9.982 5.918 -13.437 1.00 87.75 195 GLN A O 1
ATOM 1439 N N . GLN A 1 196 ? -8.886 6.635 -11.617 1.00 91.62 196 GLN A N 1
ATOM 1440 C CA . GLN A 1 196 ? -7.566 6.188 -12.062 1.00 91.62 196 GLN A CA 1
ATOM 1441 C C . GLN A 1 196 ? -7.301 4.727 -11.693 1.00 91.62 196 GLN A C 1
ATOM 1443 O O . GLN A 1 196 ? -6.411 4.117 -12.279 1.00 91.62 196 GLN A O 1
ATOM 1448 N N . GLY A 1 197 ? -8.034 4.177 -10.723 1.00 93.81 197 GLY A N 1
ATOM 1449 C CA . GLY A 1 197 ? -7.920 2.784 -10.320 1.00 93.81 197 GLY A CA 1
ATOM 1450 C C . GLY A 1 197 ? -8.797 1.874 -11.173 1.00 93.81 197 GLY A C 1
ATOM 1451 O O . GLY A 1 197 ? -9.894 2.248 -11.585 1.00 93.81 197 GLY A O 1
ATOM 1452 N N . ILE A 1 198 ? -8.329 0.651 -11.399 1.00 96.38 198 ILE A N 1
ATOM 1453 C CA . ILE A 1 198 ? -9.170 -0.460 -11.843 1.00 96.38 198 ILE A CA 1
ATOM 1454 C C . ILE A 1 198 ? -9.409 -1.392 -10.659 1.00 96.38 198 ILE A C 1
ATOM 1456 O O . ILE A 1 198 ? -8.469 -1.723 -9.937 1.00 96.38 198 ILE A O 1
ATOM 1460 N N . GLU A 1 199 ? -10.659 -1.793 -10.442 1.00 97.06 199 GLU A N 1
ATOM 1461 C CA . GLU A 1 199 ? -10.995 -2.791 -9.426 1.00 97.06 199 GLU A CA 1
ATOM 1462 C C . GLU A 1 199 ? -10.431 -4.151 -9.850 1.00 97.06 199 GLU A C 1
ATOM 1464 O O . GLU A 1 199 ? -10.703 -4.624 -10.955 1.00 97.06 199 GLU A O 1
ATOM 1469 N N . ILE A 1 200 ? -9.631 -4.767 -8.979 1.00 95.94 200 ILE A N 1
ATOM 1470 C CA . ILE A 1 200 ? -9.032 -6.088 -9.226 1.00 95.94 200 ILE A CA 1
ATOM 1471 C C . ILE A 1 200 ? -9.615 -7.176 -8.322 1.00 95.94 200 ILE A C 1
ATOM 1473 O O . ILE A 1 200 ? -9.524 -8.357 -8.653 1.00 95.94 200 ILE A O 1
ATOM 1477 N N . ALA A 1 201 ? -10.200 -6.797 -7.183 1.00 96.06 201 ALA A N 1
ATOM 1478 C CA . ALA A 1 201 ? -10.841 -7.717 -6.253 1.00 96.06 201 ALA A CA 1
ATOM 1479 C C . ALA A 1 201 ? -11.843 -6.982 -5.356 1.00 96.06 201 ALA A C 1
ATOM 1481 O O . ALA A 1 201 ? -11.618 -5.832 -4.983 1.00 96.06 201 ALA A O 1
ATOM 1482 N N . ALA A 1 202 ? -12.890 -7.689 -4.935 1.00 97.69 202 ALA A N 1
ATOM 1483 C CA . ALA A 1 202 ? -13.795 -7.261 -3.876 1.00 97.69 202 ALA A CA 1
ATOM 1484 C C . ALA A 1 202 ? -14.127 -8.465 -2.985 1.00 97.69 202 ALA A C 1
ATOM 1486 O O . ALA A 1 202 ? -14.574 -9.501 -3.480 1.00 97.69 202 ALA A O 1
ATOM 1487 N N . VAL A 1 203 ? -13.879 -8.344 -1.680 1.00 97.19 203 VAL A N 1
ATOM 1488 C CA . VAL A 1 203 ? -14.080 -9.421 -0.700 1.00 97.19 203 VAL A CA 1
ATOM 1489 C C . VAL A 1 203 ? -14.884 -8.892 0.482 1.00 97.19 203 VAL A C 1
ATOM 1491 O O . VAL A 1 203 ? -14.446 -7.975 1.176 1.00 97.19 203 VAL A O 1
ATOM 1494 N N . THR A 1 204 ? -16.055 -9.479 0.725 1.00 97.69 204 THR A N 1
ATOM 1495 C CA . THR A 1 204 ? -16.886 -9.180 1.900 1.00 97.69 204 THR A CA 1
ATOM 1496 C C . THR A 1 204 ? -16.522 -10.117 3.046 1.00 97.69 204 THR A C 1
ATOM 1498 O O . THR A 1 204 ? -16.526 -11.337 2.878 1.00 97.69 204 THR A O 1
ATOM 1501 N N . SER A 1 205 ? -16.193 -9.542 4.201 1.00 95.12 205 SER A N 1
ATOM 1502 C CA . SER A 1 205 ? -15.829 -10.271 5.415 1.00 95.12 205 SER A CA 1
ATOM 1503 C C . SER A 1 205 ? -17.046 -10.925 6.075 1.00 95.12 205 SER A C 1
ATOM 1505 O O . SER A 1 205 ? -18.198 -10.576 5.795 1.00 95.12 205 SER A O 1
ATOM 1507 N N . SER A 1 206 ? -16.802 -11.830 7.025 1.00 96.31 206 SER A N 1
ATOM 1508 C CA . SER A 1 206 ? -17.875 -12.414 7.841 1.00 96.31 206 SER A CA 1
ATOM 1509 C C . SER A 1 206 ? -18.575 -11.386 8.746 1.00 96.31 206 SER A C 1
ATOM 1511 O O . SER A 1 206 ? -19.718 -11.596 9.153 1.00 96.31 206 SER A O 1
ATOM 1513 N N . LEU A 1 207 ? -17.916 -10.253 9.010 1.00 96.81 207 LEU A N 1
ATOM 1514 C CA . LEU A 1 207 ? -18.432 -9.123 9.786 1.00 96.81 207 LEU A CA 1
ATOM 1515 C C . LEU A 1 207 ? -19.217 -8.110 8.930 1.00 96.81 207 LEU A C 1
ATOM 1517 O O . LEU A 1 207 ? -19.749 -7.137 9.461 1.00 96.81 207 LEU A O 1
ATOM 1521 N N . GLY A 1 208 ? -19.328 -8.342 7.617 1.00 96.75 208 GLY A N 1
ATOM 1522 C CA . GLY A 1 208 ? -20.190 -7.593 6.697 1.00 96.75 208 GLY A CA 1
ATOM 1523 C C . GLY A 1 208 ? -19.525 -6.425 5.962 1.00 96.75 208 GLY A C 1
ATOM 1524 O O . GLY A 1 208 ? -20.100 -5.926 4.995 1.00 96.75 208 GLY A O 1
ATOM 1525 N N . GLY A 1 209 ? -18.322 -6.007 6.364 1.00 97.69 209 GLY A N 1
ATOM 1526 C CA . GLY A 1 209 ? -17.541 -5.000 5.642 1.00 97.69 209 GLY A CA 1
ATOM 1527 C C . GLY A 1 209 ? -16.929 -5.563 4.359 1.00 97.69 209 GLY A C 1
ATOM 1528 O O . GLY A 1 209 ? -16.510 -6.721 4.318 1.00 97.69 209 GLY A O 1
ATOM 1529 N N . THR A 1 210 ? -16.868 -4.758 3.297 1.00 98.12 210 THR A N 1
ATOM 1530 C CA . THR A 1 210 ? -16.245 -5.148 2.021 1.00 98.12 210 THR A CA 1
ATOM 1531 C C . THR A 1 210 ? -14.910 -4.444 1.826 1.00 98.12 210 THR A C 1
ATOM 1533 O O . THR A 1 210 ? -14.836 -3.217 1.861 1.00 98.12 210 THR A O 1
ATOM 1536 N N . THR A 1 211 ? -13.856 -5.227 1.589 1.00 97.75 211 THR A N 1
ATOM 1537 C CA . THR A 1 211 ? -12.567 -4.715 1.116 1.00 97.75 211 THR A CA 1
ATOM 1538 C C . THR A 1 211 ? -12.534 -4.773 -0.407 1.00 97.75 211 THR A C 1
ATOM 1540 O O . THR A 1 211 ? -12.594 -5.861 -0.981 1.00 97.75 211 THR A O 1
ATOM 1543 N N . THR A 1 212 ? -12.425 -3.616 -1.056 1.00 97.56 212 THR A N 1
ATOM 1544 C CA . THR A 1 212 ? -12.282 -3.502 -2.512 1.00 97.56 212 THR A CA 1
ATOM 1545 C C . THR A 1 212 ? -10.874 -3.036 -2.852 1.00 97.56 212 THR A C 1
ATOM 1547 O O . THR A 1 212 ? -10.426 -1.993 -2.375 1.00 97.56 212 THR A O 1
ATOM 1550 N N . THR A 1 213 ? -10.171 -3.800 -3.680 1.00 97.25 213 THR A N 1
ATOM 1551 C CA . THR A 1 213 ? -8.793 -3.511 -4.077 1.00 97.25 213 THR A CA 1
ATOM 1552 C C . THR A 1 213 ? -8.763 -2.891 -5.468 1.00 97.25 213 THR A C 1
ATOM 1554 O O . THR A 1 213 ? -9.306 -3.451 -6.422 1.00 97.25 213 THR A O 1
ATOM 1557 N N . TYR A 1 214 ? -8.068 -1.764 -5.587 1.00 97.44 214 TYR A N 1
ATOM 1558 C CA . TYR A 1 214 ? -7.868 -1.006 -6.811 1.00 97.44 214 TYR A CA 1
ATOM 1559 C C . TYR A 1 214 ? -6.380 -0.898 -7.148 1.00 97.44 214 TYR A C 1
ATOM 1561 O O . TYR A 1 214 ? -5.565 -0.499 -6.314 1.00 97.44 214 TYR A O 1
ATOM 1569 N N . MET A 1 215 ? -6.034 -1.183 -8.401 1.00 97.75 215 MET A N 1
ATOM 1570 C CA . MET A 1 215 ? -4.701 -0.933 -8.948 1.00 97.75 215 MET A CA 1
ATOM 1571 C C . MET A 1 215 ? -4.747 0.285 -9.871 1.00 97.75 215 MET A C 1
ATOM 1573 O O . MET A 1 215 ? -5.574 0.345 -10.779 1.00 97.75 215 MET A O 1
ATOM 1577 N N . ILE A 1 216 ? -3.827 1.230 -9.699 1.00 97.75 216 ILE A N 1
ATOM 1578 C CA . ILE A 1 216 ? -3.599 2.328 -10.644 1.00 97.75 216 ILE A CA 1
ATOM 1579 C C . ILE A 1 216 ? -2.595 1.836 -11.698 1.00 97.75 216 ILE A C 1
ATOM 1581 O O . ILE A 1 216 ? -1.425 1.621 -11.362 1.00 97.75 216 ILE A O 1
ATOM 1585 N N . PRO A 1 217 ? -3.010 1.622 -12.960 1.00 96.94 217 PRO A N 1
ATOM 1586 C CA . PRO A 1 217 ? -2.134 1.087 -13.993 1.00 96.94 217 PRO A CA 1
ATOM 1587 C C . PRO A 1 217 ? -1.055 2.094 -14.392 1.00 96.94 217 PRO A C 1
ATOM 1589 O O . PRO A 1 217 ? -1.294 3.301 -14.468 1.00 96.94 217 PRO A O 1
ATOM 1592 N N . SER A 1 218 ? 0.124 1.579 -14.737 1.00 96.31 218 SER A N 1
ATOM 1593 C CA . SER A 1 218 ? 1.230 2.382 -15.243 1.00 96.31 218 SER A CA 1
ATOM 1594 C C . SER A 1 218 ? 1.385 2.176 -16.756 1.00 96.31 218 SER A C 1
ATOM 1596 O O . SER A 1 218 ? 1.841 1.117 -17.194 1.00 96.31 218 SER A O 1
ATOM 1598 N N . PRO A 1 219 ? 1.017 3.161 -17.603 1.00 94.12 219 PRO A N 1
ATOM 1599 C CA . PRO A 1 219 ? 1.102 3.006 -19.059 1.00 94.12 219 PRO A CA 1
ATOM 1600 C C . PRO A 1 219 ? 2.550 2.966 -19.569 1.00 94.12 219 PRO A C 1
ATOM 1602 O O . PRO A 1 219 ? 2.815 2.492 -20.673 1.00 94.12 219 PRO A O 1
ATOM 1605 N N . THR A 1 220 ? 3.498 3.484 -18.787 1.00 97.12 220 THR A N 1
ATOM 1606 C CA . THR A 1 220 ? 4.931 3.462 -19.082 1.00 97.12 220 THR A CA 1
ATOM 1607 C C . THR A 1 220 ? 5.657 2.854 -17.898 1.00 97.12 220 THR A C 1
ATOM 1609 O O . THR A 1 220 ? 5.512 3.352 -16.788 1.00 97.12 220 THR A O 1
ATOM 1612 N N . LEU A 1 221 ? 6.475 1.831 -18.146 1.00 98.56 221 LEU A N 1
ATOM 1613 C CA . LEU A 1 221 ? 7.333 1.224 -17.138 1.00 98.56 221 LEU A CA 1
ATOM 1614 C C . LEU A 1 221 ? 8.086 2.305 -16.347 1.00 98.56 221 LEU A C 1
ATOM 1616 O O . LEU A 1 221 ? 8.788 3.112 -16.969 1.00 98.56 221 LEU A O 1
ATOM 1620 N N . PRO A 1 222 ? 7.998 2.325 -15.005 1.00 98.19 222 PRO A N 1
ATOM 1621 C CA . PRO A 1 222 ? 8.693 3.315 -14.196 1.00 98.19 222 PRO A CA 1
ATOM 1622 C C . PRO A 1 222 ? 10.199 3.402 -14.477 1.00 98.19 222 PRO A C 1
ATOM 1624 O O . PRO A 1 222 ? 10.758 4.499 -14.443 1.00 98.19 222 PRO A O 1
ATOM 1627 N N . LEU A 1 223 ? 10.857 2.294 -14.853 1.00 97.94 223 LEU A N 1
ATOM 1628 C CA . LEU A 1 223 ? 12.280 2.305 -15.233 1.00 97.94 223 LEU A CA 1
ATOM 1629 C C . LEU A 1 223 ? 12.601 3.217 -16.427 1.00 97.94 223 LEU A C 1
ATOM 1631 O O . LEU A 1 223 ? 13.742 3.645 -16.588 1.00 97.94 223 LEU A O 1
ATOM 1635 N N . LEU A 1 224 ? 11.608 3.521 -17.266 1.00 98.25 224 LEU A N 1
ATOM 1636 C CA . LEU A 1 224 ? 11.752 4.367 -18.450 1.00 98.25 224 LEU A CA 1
ATOM 1637 C C . LEU A 1 224 ? 11.428 5.842 -18.181 1.00 98.25 224 LEU A C 1
ATOM 1639 O O . LEU A 1 224 ? 11.719 6.690 -19.026 1.00 98.25 224 LEU A O 1
ATOM 1643 N N . LEU A 1 225 ? 10.867 6.184 -17.017 1.00 96.25 225 LEU A N 1
ATOM 1644 C CA . LEU A 1 225 ? 10.534 7.570 -16.677 1.00 96.25 225 LEU A CA 1
ATOM 1645 C C . LEU A 1 225 ? 11.752 8.507 -16.628 1.00 96.25 225 LEU A C 1
ATOM 1647 O O . LEU A 1 225 ? 11.621 9.625 -17.133 1.00 96.25 225 LEU A O 1
ATOM 1651 N N . PRO A 1 226 ? 12.946 8.091 -16.154 1.00 96.00 226 PRO A N 1
ATOM 1652 C CA . PRO A 1 226 ? 14.142 8.924 -16.255 1.00 96.00 226 PRO A CA 1
ATOM 1653 C C . PRO A 1 226 ? 14.471 9.339 -17.692 1.00 96.00 226 PRO A C 1
ATOM 1655 O O . PRO A 1 226 ? 14.879 10.474 -17.919 1.00 96.00 226 PRO A O 1
ATOM 1658 N N . LEU A 1 227 ? 14.246 8.461 -18.680 1.00 97.25 227 LEU A N 1
ATOM 1659 C CA . LEU A 1 227 ? 14.471 8.789 -20.092 1.00 97.25 227 LEU A CA 1
ATOM 1660 C C . LEU A 1 227 ? 13.524 9.896 -20.563 1.00 97.25 227 LEU A C 1
ATOM 1662 O O . LEU A 1 227 ? 13.957 10.823 -21.248 1.00 97.25 227 LEU A O 1
ATOM 1666 N N . LYS A 1 228 ? 12.250 9.845 -20.147 1.00 94.81 228 LYS A N 1
ATOM 1667 C CA . LYS A 1 228 ? 11.288 10.922 -20.425 1.00 94.81 228 LYS A CA 1
ATOM 1668 C C . LYS A 1 228 ? 11.732 12.242 -19.795 1.00 94.81 228 LYS A C 1
ATOM 1670 O O . LYS A 1 228 ? 11.651 13.280 -20.443 1.00 94.81 228 LYS A O 1
ATOM 1675 N N . GLN A 1 229 ? 12.236 12.204 -18.560 1.00 94.19 229 GLN A N 1
ATOM 1676 C CA . GLN A 1 229 ? 12.687 13.403 -17.845 1.00 94.19 229 GLN A CA 1
ATOM 1677 C C . GLN A 1 229 ? 13.867 14.103 -18.522 1.00 94.19 229 GLN A C 1
ATOM 1679 O O . GLN A 1 229 ? 13.912 15.329 -18.541 1.00 94.19 229 GLN A O 1
ATOM 1684 N N . ILE A 1 230 ? 14.799 13.347 -19.109 1.00 96.81 230 ILE A N 1
ATOM 1685 C CA . ILE A 1 230 ? 15.931 13.920 -19.856 1.00 96.81 230 ILE A CA 1
ATOM 1686 C C . ILE A 1 230 ? 15.587 14.250 -21.320 1.00 96.81 230 ILE A C 1
ATOM 1688 O O . ILE A 1 230 ? 16.476 14.594 -22.097 1.00 96.81 230 ILE A O 1
ATOM 1692 N N . GLY A 1 231 ? 14.310 14.156 -21.707 1.00 96.88 231 GLY A N 1
ATOM 1693 C CA . GLY A 1 231 ? 13.817 14.589 -23.014 1.00 96.88 231 GLY A CA 1
ATOM 1694 C C . GLY A 1 231 ? 13.961 13.568 -24.143 1.00 96.88 231 GLY A C 1
ATOM 1695 O O . GLY A 1 231 ? 13.901 13.956 -25.311 1.00 96.88 231 GLY A O 1
ATOM 1696 N N . VAL A 1 232 ? 14.142 12.275 -23.844 1.00 98.06 232 VAL A N 1
ATOM 1697 C CA . VAL A 1 232 ? 14.092 11.234 -24.885 1.00 98.06 232 VAL A CA 1
ATOM 1698 C C . VAL A 1 232 ? 12.694 11.233 -25.531 1.00 98.06 232 VAL A C 1
ATOM 1700 O O . VAL A 1 232 ? 11.702 11.166 -24.804 1.00 98.06 232 VAL A O 1
ATOM 1703 N N . PRO A 1 233 ? 12.585 11.281 -26.875 1.00 98.19 233 PRO A N 1
ATOM 1704 C CA . PRO A 1 233 ? 11.299 11.312 -27.570 1.00 98.19 233 PRO A CA 1
ATOM 1705 C C . PRO A 1 233 ? 10.350 10.166 -27.191 1.00 98.19 233 PRO A C 1
ATOM 1707 O O . PRO A 1 233 ? 10.763 9.006 -27.117 1.00 98.19 233 PRO A O 1
ATOM 1710 N N . ASP A 1 234 ? 9.054 10.474 -27.053 1.00 96.94 234 ASP A N 1
ATOM 1711 C CA . ASP A 1 234 ? 8.023 9.516 -26.619 1.00 96.94 234 ASP A CA 1
ATOM 1712 C C . ASP A 1 234 ? 7.947 8.257 -27.493 1.00 96.94 234 ASP A C 1
ATOM 1714 O O . ASP A 1 234 ? 7.692 7.173 -26.980 1.00 96.94 234 ASP A O 1
ATOM 1718 N N . TRP A 1 235 ? 8.205 8.358 -28.801 1.00 97.88 235 TRP A N 1
ATOM 1719 C CA . TRP A 1 235 ? 8.188 7.191 -29.691 1.00 97.88 235 TRP A CA 1
ATOM 1720 C C . TRP A 1 235 ? 9.331 6.204 -29.395 1.00 97.88 235 TRP A C 1
ATOM 1722 O O . TRP A 1 235 ? 9.145 4.997 -29.542 1.00 97.88 235 TRP A O 1
ATOM 1732 N N . ILE A 1 236 ? 10.488 6.692 -28.927 1.00 98.06 236 ILE A N 1
ATOM 1733 C CA . ILE A 1 236 ? 11.610 5.842 -28.498 1.00 98.06 236 ILE A CA 1
ATOM 1734 C C . ILE A 1 236 ? 11.245 5.160 -27.183 1.00 98.06 236 ILE A C 1
ATOM 1736 O O . ILE A 1 236 ? 11.369 3.942 -27.061 1.00 98.06 236 ILE A O 1
ATOM 1740 N N . VAL A 1 237 ? 10.752 5.934 -26.211 1.00 98.38 237 VAL A N 1
ATOM 1741 C CA . VAL A 1 237 ? 10.332 5.405 -24.906 1.00 98.38 237 VAL A CA 1
ATOM 1742 C C . VAL A 1 237 ? 9.201 4.391 -25.067 1.00 98.38 237 VAL A C 1
ATOM 1744 O O . VAL A 1 237 ? 9.255 3.326 -24.463 1.00 98.38 237 VAL A O 1
ATOM 1747 N N . GLY A 1 238 ? 8.222 4.670 -25.926 1.00 98.38 238 GLY A N 1
ATOM 1748 C CA . GLY A 1 238 ? 7.136 3.750 -26.254 1.00 98.38 238 GLY A CA 1
ATOM 1749 C C . GLY A 1 238 ? 7.637 2.456 -26.898 1.00 98.38 238 GLY A C 1
ATOM 1750 O O . GLY A 1 238 ? 7.192 1.375 -26.521 1.00 98.38 238 GLY A O 1
ATOM 1751 N N . GLY A 1 239 ? 8.617 2.541 -27.805 1.00 98.38 239 GLY A N 1
ATOM 1752 C CA . GLY A 1 239 ? 9.274 1.365 -28.378 1.00 98.38 239 GLY A CA 1
ATOM 1753 C C . GLY A 1 239 ? 9.956 0.498 -27.316 1.00 98.38 239 GLY A C 1
ATOM 1754 O O . GLY A 1 239 ? 9.721 -0.709 -27.263 1.00 98.38 239 GLY A O 1
ATOM 1755 N N . LEU A 1 240 ? 10.739 1.113 -26.423 1.00 98.44 240 LEU A N 1
ATOM 1756 C CA . LEU A 1 240 ? 11.370 0.418 -25.294 1.00 98.44 240 LEU A CA 1
ATOM 1757 C C . LEU A 1 240 ? 10.328 -0.191 -24.350 1.00 98.44 240 LEU A C 1
ATOM 1759 O O . LEU A 1 240 ? 10.473 -1.338 -23.939 1.00 98.44 240 LEU A O 1
ATOM 1763 N N . ASN A 1 241 ? 9.262 0.548 -24.045 1.00 98.56 241 ASN A N 1
ATOM 1764 C CA . ASN A 1 241 ? 8.178 0.094 -23.182 1.00 98.56 241 ASN A CA 1
ATOM 1765 C C . ASN A 1 241 ? 7.520 -1.174 -23.730 1.00 98.56 241 ASN A C 1
ATOM 1767 O O . ASN A 1 241 ? 7.358 -2.141 -22.995 1.00 98.56 241 ASN A O 1
ATOM 1771 N N . ASN A 1 242 ? 7.213 -1.204 -25.028 1.00 98.25 242 ASN A N 1
ATOM 1772 C CA . ASN A 1 242 ? 6.590 -2.361 -25.670 1.00 98.25 242 ASN A CA 1
ATOM 1773 C C . ASN A 1 242 ? 7.475 -3.614 -25.622 1.00 98.25 242 ASN A C 1
ATOM 1775 O O . ASN A 1 242 ? 6.961 -4.721 -25.482 1.00 98.25 242 ASN A O 1
ATOM 1779 N N . VAL A 1 243 ? 8.796 -3.447 -25.720 1.00 98.31 243 VAL A N 1
ATOM 1780 C CA . VAL A 1 243 ? 9.753 -4.562 -25.650 1.00 98.31 243 VAL A CA 1
ATOM 1781 C C . VAL A 1 243 ? 9.956 -5.038 -24.211 1.00 98.31 243 VAL A C 1
ATOM 1783 O O . VAL A 1 243 ? 9.990 -6.238 -23.954 1.00 98.31 243 VAL A O 1
ATOM 1786 N N . LEU A 1 244 ? 10.107 -4.109 -23.267 1.00 98.56 244 LEU A N 1
ATOM 1787 C CA . LEU A 1 244 ? 10.495 -4.426 -21.893 1.00 98.56 244 LEU A CA 1
ATOM 1788 C C . LEU A 1 244 ? 9.310 -4.808 -21.007 1.00 98.56 244 LEU A C 1
ATOM 1790 O O . LEU A 1 244 ? 9.499 -5.576 -20.067 1.00 98.56 244 LEU A O 1
ATOM 1794 N N . LYS A 1 245 ? 8.099 -4.307 -21.281 1.00 98.50 245 LYS A N 1
ATOM 1795 C CA . LYS A 1 245 ? 6.936 -4.535 -20.413 1.00 98.50 245 LYS A CA 1
ATOM 1796 C C . LYS A 1 245 ? 6.613 -6.018 -20.222 1.00 98.50 245 LYS A C 1
ATOM 1798 O O . LYS A 1 245 ? 6.513 -6.412 -19.067 1.00 98.50 245 LYS A O 1
ATOM 1803 N N . PRO A 1 246 ? 6.574 -6.874 -21.260 1.00 98.19 246 PRO A N 1
ATOM 1804 C CA . PRO A 1 246 ? 6.384 -8.311 -21.053 1.00 98.19 246 PRO A CA 1
ATOM 1805 C C . PRO A 1 246 ? 7.473 -8.960 -20.182 1.00 98.19 246 PRO A C 1
ATOM 1807 O O . PRO A 1 246 ? 7.190 -9.880 -19.421 1.00 98.19 246 PRO A O 1
ATOM 1810 N N . LEU A 1 247 ? 8.719 -8.476 -20.265 1.00 98.44 247 LEU A N 1
ATOM 1811 C CA . LEU A 1 247 ? 9.840 -8.989 -19.470 1.00 98.44 247 LEU A CA 1
ATOM 1812 C C . LEU A 1 247 ? 9.746 -8.557 -18.002 1.00 98.44 247 LEU A C 1
ATOM 1814 O O . LEU A 1 247 ? 10.081 -9.338 -17.114 1.00 98.44 247 LEU A O 1
ATOM 1818 N N . VAL A 1 248 ? 9.281 -7.333 -17.747 1.00 98.75 248 VAL A N 1
ATOM 1819 C CA . VAL A 1 248 ? 8.971 -6.846 -16.397 1.00 98.75 248 VAL A CA 1
ATOM 1820 C C . VAL A 1 248 ? 7.763 -7.583 -15.825 1.00 98.75 248 VAL A C 1
ATOM 1822 O O . VAL A 1 248 ? 7.844 -8.090 -14.712 1.00 98.75 248 VAL A O 1
ATOM 1825 N N . ASP A 1 249 ? 6.674 -7.697 -16.587 1.00 98.50 249 ASP A N 1
ATOM 1826 C CA . ASP A 1 249 ? 5.429 -8.352 -16.168 1.00 98.50 249 ASP A CA 1
ATOM 1827 C C . ASP A 1 249 ? 5.642 -9.833 -15.848 1.00 98.50 249 ASP A C 1
ATOM 1829 O O . ASP A 1 249 ? 5.015 -10.360 -14.935 1.00 98.50 249 ASP A O 1
ATOM 1833 N N . ALA A 1 250 ? 6.599 -10.494 -16.508 1.00 98.44 250 ALA A N 1
ATOM 1834 C CA . ALA A 1 250 ? 7.023 -11.846 -16.148 1.00 98.44 250 ALA A CA 1
ATOM 1835 C C . ALA A 1 250 ? 7.531 -11.960 -14.695 1.00 98.44 250 ALA A C 1
ATOM 1837 O O . ALA A 1 250 ? 7.599 -13.061 -14.159 1.00 98.44 250 ALA A O 1
ATOM 1838 N N . GLY A 1 251 ? 7.886 -10.853 -14.038 1.00 98.56 251 GLY A N 1
ATOM 1839 C CA . GLY A 1 251 ? 8.254 -10.799 -12.622 1.00 98.56 251 GLY A CA 1
ATOM 1840 C C . GLY A 1 251 ? 7.078 -10.837 -11.640 1.00 98.56 251 GLY A C 1
ATOM 1841 O O . GLY A 1 251 ? 7.327 -10.893 -10.440 1.00 98.56 251 GLY A O 1
ATOM 1842 N N . TYR A 1 252 ? 5.841 -10.809 -12.145 1.00 98.50 252 TYR A N 1
ATOM 1843 C CA . TYR A 1 252 ? 4.605 -10.711 -11.370 1.00 98.50 252 TYR A CA 1
ATOM 1844 C C . TYR A 1 252 ? 3.645 -11.836 -11.766 1.00 98.50 252 TYR A C 1
ATOM 1846 O O . TYR A 1 252 ? 3.279 -11.966 -12.939 1.00 98.50 252 TYR A O 1
ATOM 1854 N N . SER A 1 253 ? 3.202 -12.668 -10.827 1.00 97.88 253 SER A N 1
ATOM 1855 C CA . SER A 1 253 ? 2.226 -13.727 -11.118 1.00 97.88 253 SER A CA 1
ATOM 1856 C C . SER A 1 253 ? 0.874 -13.161 -11.541 1.00 97.88 253 SER A C 1
ATOM 1858 O O . SER A 1 253 ? 0.245 -13.701 -12.446 1.00 97.88 253 SER A O 1
ATOM 1860 N N . GLN A 1 254 ? 0.480 -12.015 -10.986 1.00 95.38 254 GLN A N 1
ATOM 1861 C CA . GLN A 1 254 ? -0.771 -11.349 -11.342 1.00 95.38 254 GLN A CA 1
ATOM 1862 C C . GLN A 1 254 ? -0.825 -10.847 -12.793 1.00 95.38 254 GLN A C 1
ATOM 1864 O O . GLN A 1 254 ? -1.903 -10.788 -13.379 1.00 95.38 254 GLN A O 1
ATOM 1869 N N . TYR A 1 255 ? 0.322 -10.518 -13.398 1.00 95.75 255 TYR A N 1
ATOM 1870 C CA . TYR A 1 255 ? 0.394 -10.047 -14.790 1.00 95.75 255 TYR A CA 1
ATOM 1871 C C . TYR A 1 255 ? 0.792 -11.165 -15.761 1.00 95.75 255 TYR A C 1
ATOM 1873 O O . TYR A 1 255 ? 0.390 -11.157 -16.924 1.00 95.75 255 TYR A O 1
ATOM 1881 N N . ALA A 1 256 ? 1.559 -12.145 -15.280 1.00 97.31 256 ALA A N 1
ATOM 1882 C CA . ALA A 1 256 ? 2.015 -13.302 -16.036 1.00 97.31 256 ALA A CA 1
ATOM 1883 C C . ALA A 1 256 ? 1.857 -14.590 -15.197 1.00 97.31 256 ALA A C 1
ATOM 1885 O O . ALA A 1 256 ? 2.845 -15.123 -14.672 1.00 97.31 256 ALA A O 1
ATOM 1886 N N . PRO A 1 257 ? 0.630 -15.130 -15.067 1.00 95.94 257 PRO A N 1
ATOM 1887 C CA . PRO A 1 257 ? 0.354 -16.267 -14.182 1.00 95.94 257 PRO A CA 1
ATOM 1888 C C . PRO A 1 257 ? 1.045 -17.558 -14.632 1.00 95.94 257 PRO A C 1
ATOM 1890 O O . PRO A 1 257 ? 1.389 -18.399 -13.814 1.00 95.94 257 PRO A O 1
ATOM 1893 N N . THR A 1 258 ? 1.330 -17.699 -15.928 1.00 95.69 258 THR A N 1
ATOM 1894 C CA . THR A 1 258 ? 1.982 -18.889 -16.497 1.00 95.69 258 THR A CA 1
ATOM 1895 C C . THR A 1 258 ? 3.510 -18.793 -16.549 1.00 95.69 258 THR A C 1
ATOM 1897 O O . THR A 1 258 ? 4.150 -19.669 -17.126 1.00 95.69 258 THR A O 1
ATOM 1900 N N . ALA A 1 259 ? 4.122 -17.742 -15.990 1.00 95.56 259 ALA A N 1
ATOM 1901 C CA . ALA A 1 259 ? 5.574 -17.516 -16.048 1.00 95.56 259 ALA A CA 1
ATOM 1902 C C . ALA A 1 259 ? 6.379 -18.306 -14.992 1.00 95.56 259 ALA A C 1
ATOM 1904 O O . ALA A 1 259 ? 7.543 -17.996 -14.733 1.00 95.56 259 ALA A O 1
ATOM 1905 N N . GLY A 1 260 ? 5.777 -19.345 -14.407 1.00 95.88 260 GLY A N 1
ATOM 1906 C CA . GLY A 1 260 ? 6.405 -20.226 -13.426 1.00 95.88 260 GLY A CA 1
ATOM 1907 C C . GLY A 1 260 ? 6.145 -19.809 -11.975 1.00 95.88 260 GLY A C 1
ATOM 1908 O O . GLY A 1 260 ? 5.275 -18.962 -11.727 1.00 95.88 260 GLY A O 1
ATOM 1909 N N . PRO A 1 261 ? 6.893 -20.402 -11.023 1.00 97.81 261 PRO A N 1
ATOM 1910 C CA . PRO A 1 261 ? 6.623 -20.256 -9.601 1.00 97.81 26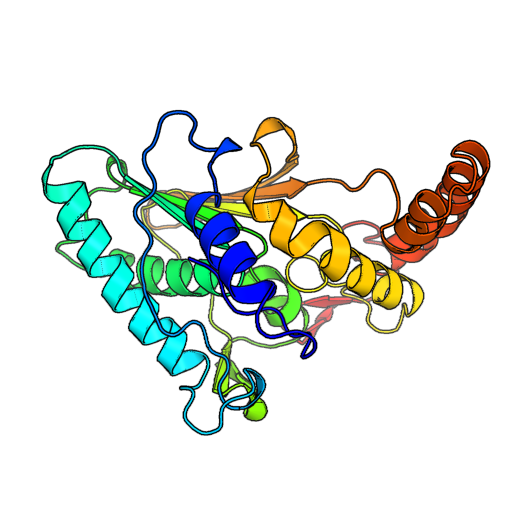1 PRO A CA 1
ATOM 1911 C C . PRO A 1 261 ? 6.783 -18.810 -9.132 1.00 97.81 261 PRO A C 1
ATOM 1913 O O . PRO A 1 261 ? 7.439 -18.004 -9.792 1.00 97.81 261 PRO A O 1
ATOM 1916 N N . TYR A 1 262 ? 6.190 -18.476 -7.994 1.00 98.50 262 TYR A N 1
ATOM 1917 C CA . TYR A 1 262 ? 6.215 -17.129 -7.422 1.00 98.50 262 TYR A CA 1
ATOM 1918 C C . TYR A 1 262 ? 6.065 -17.176 -5.900 1.00 98.50 262 TYR A C 1
ATOM 1920 O O . TYR A 1 262 ? 5.638 -18.186 -5.343 1.00 98.50 262 TYR A O 1
ATOM 1928 N N . PHE A 1 263 ? 6.447 -16.105 -5.213 1.00 98.06 263 PHE A N 1
ATOM 1929 C CA . PHE A 1 263 ? 6.278 -15.982 -3.771 1.00 98.06 263 PHE A CA 1
ATOM 1930 C C . PHE A 1 263 ? 4.876 -15.496 -3.402 1.00 98.06 263 PHE A C 1
ATOM 1932 O O . PHE A 1 263 ? 4.353 -14.549 -3.979 1.00 98.06 263 PHE A O 1
ATOM 1939 N N . SER A 1 264 ? 4.281 -16.124 -2.396 1.00 96.38 264 SER A N 1
ATOM 1940 C CA . SER A 1 264 ? 3.069 -15.647 -1.739 1.00 96.38 264 SER A CA 1
ATOM 1941 C C . SER A 1 264 ? 3.102 -16.049 -0.270 1.00 96.38 264 SER A C 1
ATOM 1943 O O . SER A 1 264 ? 3.360 -17.209 0.059 1.00 96.38 264 SER A O 1
ATOM 1945 N N . HIS A 1 265 ? 2.863 -15.098 0.629 1.00 94.81 265 HIS A N 1
ATOM 1946 C CA . HIS A 1 265 ? 2.885 -15.292 2.083 1.00 94.81 265 HIS A CA 1
ATOM 1947 C C . HIS A 1 265 ? 4.188 -15.938 2.575 1.00 94.81 265 HIS A C 1
ATOM 1949 O O . HIS A 1 265 ? 4.184 -16.788 3.465 1.00 94.81 265 HIS A O 1
ATOM 1955 N N . GLY A 1 266 ? 5.309 -15.574 1.940 1.00 95.12 266 GLY A N 1
ATOM 1956 C CA . GLY A 1 266 ? 6.637 -16.122 2.222 1.00 95.12 266 GLY A CA 1
ATOM 1957 C C . GLY A 1 266 ? 6.877 -17.557 1.751 1.00 95.12 266 GLY A C 1
ATOM 1958 O O . GLY A 1 266 ? 7.917 -18.131 2.065 1.00 95.12 266 GLY A O 1
ATOM 1959 N N . ASN A 1 267 ? 5.956 -18.134 0.980 1.00 96.56 267 ASN A N 1
ATOM 1960 C CA . ASN A 1 267 ? 6.081 -19.473 0.414 1.00 96.56 267 ASN A CA 1
ATOM 1961 C C . ASN A 1 267 ? 6.252 -19.409 -1.102 1.00 96.56 267 ASN A C 1
ATOM 1963 O O . ASN A 1 267 ? 5.670 -18.553 -1.763 1.00 96.56 267 ASN A O 1
ATOM 1967 N N . LEU A 1 268 ? 7.014 -20.352 -1.656 1.00 97.19 268 LEU A N 1
ATOM 1968 C CA . LEU A 1 268 ? 7.105 -20.545 -3.099 1.00 97.19 268 LEU A CA 1
ATOM 1969 C C . LEU A 1 268 ? 5.897 -21.363 -3.585 1.00 97.19 268 LEU A C 1
ATOM 1971 O O . LEU A 1 268 ? 5.728 -22.516 -3.186 1.00 97.19 268 LEU A O 1
ATOM 1975 N N . VAL A 1 269 ? 5.082 -20.764 -4.447 1.00 97.00 269 VAL A N 1
ATOM 1976 C CA . VAL A 1 269 ? 3.909 -21.358 -5.101 1.00 97.00 269 VAL A CA 1
ATOM 1977 C C . VAL A 1 269 ? 4.295 -21.813 -6.508 1.00 97.00 269 VAL A C 1
ATOM 1979 O O . VAL A 1 269 ? 5.076 -21.127 -7.168 1.00 97.00 269 VAL A O 1
ATOM 1982 N N . TRP A 1 270 ? 3.772 -22.961 -6.950 1.00 93.69 270 TRP A N 1
ATOM 1983 C CA . TRP A 1 270 ? 4.049 -23.590 -8.250 1.00 93.69 270 TRP A CA 1
ATOM 1984 C C . TRP A 1 270 ? 2.808 -23.662 -9.130 1.00 93.69 270 TRP A C 1
ATOM 1986 O O . TRP A 1 270 ? 1.719 -23.926 -8.573 1.00 93.69 270 TRP A O 1
#

Secondary structure (DSSP, 8-state):
-----S--S-TTHHHHHHHHHHHHTTTTTSTTPPPP--------GGGGT-TTPPPHHHHHHHHHHHHHHHHHHHHTTT--EEEEEETHHHHHHHHHHHHHTT-TTPPPGGGEEEEEES-TIIIIIHHH--TT-EETTTTEE--PPPP-SSEEEEEEETT-TTTS--S-TT-HHHHHHHHHHHHHHTGGGGG--GGG-EEEEEEE-TTS-EEEEEEE--SS-GGGHHHHHTT--HHHHHHHHHHHHHHHHTT-TTT-TTS--EEETTEEE-

Foldseek 3Di:
DEADDQDPDDPPVVVVVVVVLQQLFCCQVDPPDGDDGQDFQRALACSNVDPPRDFLVVRLVRSLVSVVVVLCVVCVVVAADEEEAAESGLVSVQVNQQVLQPDPPRDQQRRYAYEYFLYLLQAVDQQAAAAQDADVSRRDGRHDRDAHLYAYEYEYEDLQCRNHNQQQVVLVLLVLLSVLCVVPPRSVSSNDHPVQWDWPDWDAGPSGYIYTYTYRYDPFRSNLVVVVVVPNDPVVSNVVRVVCVVSNLLSHCVSVVPSDWGGGSNDIDD

Radius of gyration: 18.81 Å; chains: 1; bounding box: 43×44×52 Å

Sequence (270 aa):
MHAATLLPFIGRLLAARYAELNTAIGTNWFPGTTPEVVSYPATIGVLSGSLGAVDANQSIAIGQQMLHNEILAATASGQPVTVAGLSMGSMVIDRELAYLAIDPNAPPSSALTFVELAGPERGL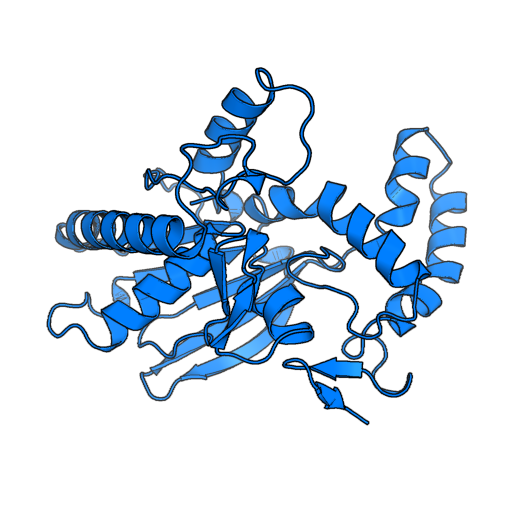AQTYLPVGTTIPIAGYTVGNAPESQYNTSVVYSQYDIWADPPDRPWNLLAGANALMGAAYFHDLTAYAAPQQGIEIAAVTSSLGGTTTTYMIPSPTLPLLLPLKQIGVPDWIVGGLNNVLKPLVDAGYSQYAPTAGPYFSHGNLVW